Protein AF-A0A2N2LX06-F1 (afdb_monomer)

Solvent-accessible surface area (backbone atoms only — not comparable to full-atom values): 10056 Å² total; per-residue (Å²): 95,81,34,64,90,78,42,100,69,63,41,42,42,59,44,84,45,75,54,65,77,44,65,37,35,40,39,33,44,50,37,84,44,95,49,64,41,70,47,75,51,39,55,66,83,72,69,47,79,91,53,33,26,39,36,24,36,69,85,82,67,47,70,49,81,40,50,64,91,46,63,51,79,44,78,70,37,41,46,68,28,70,51,51,33,41,39,29,75,58,52,90,82,51,65,38,74,57,22,42,76,81,48,98,74,36,54,79,43,50,74,40,50,45,78,56,98,44,37,37,42,35,30,38,43,45,103,48,77,50,73,43,39,41,33,34,38,54,70,77,54,76,71,48,41,27,46,71,90,37,80,54,83,64,49,67,51,97,87,47,39,35,39,38,69,46,65,31,74,41,53,32,42,38,38,39,33,40,110

Structure (mmCIF, N/CA/C/O backbone):
data_AF-A0A2N2LX06-F1
#
_entry.id   AF-A0A2N2LX06-F1
#
loop_
_atom_site.group_PDB
_atom_site.id
_atom_site.type_symbol
_atom_site.label_atom_id
_atom_site.label_alt_id
_atom_site.label_comp_id
_atom_site.label_asym_id
_atom_site.label_entity_id
_atom_site.label_seq_id
_atom_site.pdbx_PDB_ins_code
_atom_site.Cartn_x
_atom_site.Cartn_y
_atom_site.Cartn_z
_atom_site.occupancy
_atom_site.B_iso_or_equiv
_atom_site.auth_seq_id
_atom_site.auth_comp_id
_atom_site.auth_asym_id
_atom_site.auth_atom_id
_atom_site.pdbx_PDB_model_num
ATOM 1 N N . MET A 1 1 ? -1.295 -9.001 -16.818 1.00 56.47 1 MET A N 1
ATOM 2 C CA . MET A 1 1 ? -0.015 -8.589 -17.437 1.00 56.47 1 MET A CA 1
ATOM 3 C C . MET A 1 1 ? -0.330 -7.493 -18.431 1.00 56.47 1 MET A C 1
ATOM 5 O O . MET A 1 1 ? -1.263 -7.676 -19.206 1.00 56.47 1 MET A O 1
ATOM 9 N N . VAL A 1 2 ? 0.342 -6.347 -18.327 1.00 65.81 2 VAL A N 1
ATOM 10 C CA . VAL A 1 2 ? -0.042 -5.122 -19.058 1.00 65.81 2 VAL A CA 1
ATOM 11 C C . VAL A 1 2 ? 0.580 -5.081 -20.458 1.00 65.81 2 VAL A C 1
ATOM 13 O O . VAL A 1 2 ? -0.017 -4.492 -21.352 1.00 65.81 2 VAL A O 1
ATOM 16 N N . ASP A 1 3 ? 1.696 -5.786 -20.655 1.00 66.50 3 ASP A N 1
ATOM 17 C CA . ASP A 1 3 ? 2.562 -5.755 -21.842 1.00 66.50 3 ASP A CA 1
ATOM 18 C C . ASP A 1 3 ? 2.774 -7.142 -22.491 1.00 66.50 3 ASP A C 1
ATOM 20 O O . ASP A 1 3 ? 3.688 -7.320 -23.297 1.00 66.50 3 ASP A O 1
ATOM 24 N N . TRP A 1 4 ? 1.923 -8.134 -22.168 1.00 48.50 4 TRP A N 1
ATOM 25 C CA . TRP A 1 4 ? 2.067 -9.534 -22.625 1.00 48.50 4 TRP A CA 1
ATOM 26 C C . TRP A 1 4 ? 2.213 -9.636 -24.153 1.00 48.50 4 TRP A C 1
ATOM 28 O O . TRP A 1 4 ? 2.940 -10.486 -24.656 1.00 48.50 4 TRP A O 1
ATOM 38 N N . PHE A 1 5 ? 1.505 -8.789 -24.903 1.00 59.47 5 PHE A N 1
ATOM 39 C CA . PHE A 1 5 ? 1.477 -8.842 -26.367 1.00 59.47 5 PHE A CA 1
ATOM 40 C C . PHE A 1 5 ? 2.504 -7.927 -27.045 1.00 59.47 5 PHE A C 1
ATOM 42 O O . PHE A 1 5 ? 2.659 -8.009 -28.262 1.00 59.47 5 PHE A O 1
ATOM 49 N N . ASP A 1 6 ? 3.218 -7.104 -26.274 1.00 59.12 6 ASP A N 1
ATOM 50 C CA . ASP A 1 6 ? 4.094 -6.052 -26.800 1.00 59.12 6 ASP A CA 1
ATOM 51 C C . ASP A 1 6 ? 5.583 -6.430 -26.731 1.00 59.12 6 ASP A C 1
ATOM 53 O O . ASP A 1 6 ? 6.409 -5.833 -27.421 1.00 59.12 6 ASP A O 1
ATOM 57 N N . SER A 1 7 ? 5.949 -7.445 -25.938 1.00 60.31 7 SER A N 1
ATOM 58 C CA . SER A 1 7 ? 7.340 -7.883 -25.783 1.00 60.31 7 SER A CA 1
ATOM 59 C C . SER A 1 7 ? 7.476 -9.394 -25.572 1.00 60.31 7 SER A C 1
ATOM 61 O O . SER A 1 7 ? 6.584 -10.061 -25.056 1.00 60.31 7 SER A O 1
ATOM 63 N N . SER A 1 8 ? 8.627 -9.954 -25.958 1.00 62.16 8 SER A N 1
ATOM 64 C CA . SER A 1 8 ? 8.952 -11.372 -25.734 1.00 62.16 8 SER A CA 1
ATOM 65 C C . SER A 1 8 ? 9.225 -11.712 -24.264 1.00 62.16 8 SER A C 1
ATOM 67 O O . SER A 1 8 ? 9.184 -12.883 -23.892 1.00 62.16 8 SER A O 1
ATOM 69 N N . MET A 1 9 ? 9.531 -10.701 -23.445 1.00 70.25 9 MET A N 1
ATOM 70 C CA . MET A 1 9 ? 9.757 -10.801 -22.005 1.00 70.25 9 MET A CA 1
ATOM 71 C C . MET A 1 9 ? 9.001 -9.664 -21.312 1.00 70.25 9 MET A C 1
ATOM 73 O O . MET A 1 9 ? 9.536 -8.560 -21.205 1.00 70.25 9 MET A O 1
ATOM 77 N N . PRO A 1 10 ? 7.764 -9.916 -20.861 1.00 74.62 10 PRO A N 1
ATOM 78 C CA . PRO A 1 10 ? 6.950 -8.903 -20.212 1.00 74.62 10 PRO A CA 1
ATOM 79 C C . PRO A 1 10 ? 7.681 -8.360 -18.991 1.00 74.62 10 PRO A C 1
ATOM 81 O O . PRO A 1 10 ? 8.117 -9.094 -18.103 1.00 74.62 10 PRO A O 1
ATOM 84 N N . SER A 1 11 ? 7.855 -7.053 -18.990 1.00 85.44 11 SER A N 1
ATOM 85 C CA . SER A 1 11 ? 8.538 -6.289 -17.960 1.00 85.44 11 SER A CA 1
ATOM 86 C C . SER A 1 11 ? 7.566 -5.677 -16.962 1.00 85.44 11 SER A C 1
ATOM 88 O O . SER A 1 11 ? 8.024 -5.217 -15.923 1.00 85.44 11 SER A O 1
ATOM 90 N N . MET A 1 12 ? 6.253 -5.702 -17.229 1.00 94.19 12 MET A N 1
ATOM 91 C CA . MET A 1 12 ? 5.240 -5.057 -16.395 1.00 94.19 12 MET A CA 1
ATOM 92 C C . MET A 1 12 ? 4.086 -5.980 -15.993 1.00 94.19 12 MET A C 1
ATOM 94 O O . MET A 1 12 ? 3.294 -6.483 -16.801 1.00 94.19 12 MET A O 1
ATOM 98 N N . LEU A 1 13 ? 3.894 -6.114 -14.683 1.00 93.00 13 LEU A N 1
ATOM 99 C CA . LEU A 1 13 ? 2.758 -6.822 -14.103 1.00 93.00 13 LEU A CA 1
ATOM 100 C C . LEU A 1 13 ? 1.884 -5.884 -13.283 1.00 93.00 13 LEU A C 1
ATOM 102 O O . LEU A 1 13 ? 2.364 -5.075 -12.499 1.00 93.00 13 LEU A O 1
ATOM 106 N N . ARG A 1 14 ? 0.575 -6.058 -13.453 1.00 95.38 14 ARG A N 1
ATOM 107 C CA . ARG A 1 14 ? -0.470 -5.450 -12.639 1.00 95.38 14 ARG A CA 1
ATOM 108 C C . ARG A 1 14 ? -1.403 -6.547 -12.165 1.00 95.38 14 ARG A C 1
ATOM 110 O O . ARG A 1 14 ? -1.812 -7.391 -12.972 1.00 95.38 14 ARG A O 1
ATOM 117 N N . LEU A 1 15 ? -1.737 -6.500 -10.886 1.00 95.25 15 LEU A N 1
ATOM 118 C CA . LEU A 1 15 ? -2.771 -7.311 -10.268 1.00 95.25 15 LEU A CA 1
ATOM 119 C C . LEU A 1 15 ? -3.692 -6.404 -9.457 1.00 95.25 15 LEU A C 1
ATOM 121 O O . LEU A 1 15 ? -3.249 -5.759 -8.509 1.00 95.25 15 LEU A O 1
ATOM 125 N N . ASP A 1 16 ? -4.962 -6.383 -9.838 1.00 96.69 16 ASP A N 1
ATOM 126 C CA . ASP A 1 16 ? -6.001 -5.634 -9.139 1.00 96.69 16 ASP A CA 1
ATOM 127 C C . ASP A 1 16 ? -6.552 -6.464 -7.983 1.00 96.69 16 ASP A C 1
ATOM 129 O O . ASP A 1 16 ? -6.765 -7.674 -8.111 1.00 96.69 16 ASP A O 1
ATOM 133 N N . GLN A 1 17 ? -6.752 -5.815 -6.845 1.00 96.38 17 GLN A N 1
ATOM 134 C CA . GLN A 1 17 ? -7.219 -6.430 -5.614 1.00 96.38 17 GLN A CA 1
ATOM 135 C C . GLN A 1 17 ? -8.310 -5.572 -4.990 1.00 96.38 17 GLN A C 1
ATOM 137 O O . GLN A 1 17 ? -8.295 -4.349 -5.101 1.00 96.38 17 GLN A O 1
ATOM 142 N N . VAL A 1 18 ? -9.245 -6.218 -4.302 1.00 96.00 18 VAL A N 1
ATOM 143 C CA . VAL A 1 18 ? -10.331 -5.538 -3.601 1.00 96.00 18 VAL A CA 1
ATOM 144 C C . VAL A 1 18 ? -10.717 -6.317 -2.353 1.00 96.00 18 VAL A C 1
ATOM 146 O O . VAL A 1 18 ? -10.802 -7.547 -2.370 1.00 96.00 18 VAL A O 1
ATOM 149 N N . ASN A 1 19 ? -10.944 -5.595 -1.262 1.00 94.62 19 ASN A N 1
ATOM 150 C CA . ASN A 1 19 ? -11.565 -6.098 -0.041 1.00 94.62 19 ASN A CA 1
ATOM 151 C C . ASN A 1 19 ? -12.237 -4.939 0.711 1.00 94.62 19 ASN A C 1
ATOM 1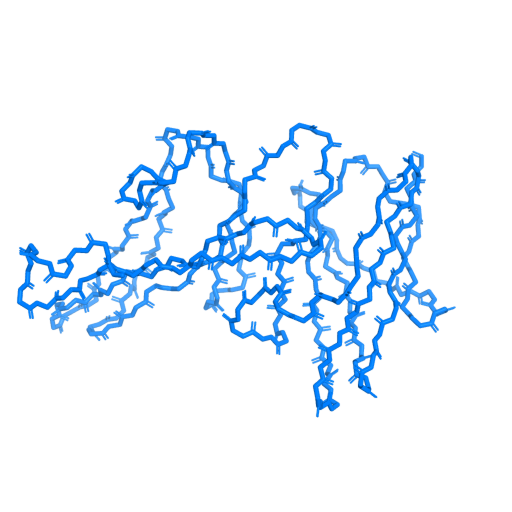53 O O . ASN A 1 19 ? -12.417 -3.853 0.161 1.00 94.62 19 ASN A O 1
ATOM 157 N N . ASP A 1 20 ? -12.573 -5.154 1.980 1.00 92.31 20 ASP A N 1
ATOM 158 C CA . ASP A 1 20 ? -13.255 -4.161 2.815 1.00 92.31 20 ASP A CA 1
ATOM 159 C C . ASP A 1 20 ? -12.449 -2.867 3.033 1.00 92.31 20 ASP A C 1
ATOM 161 O O . ASP A 1 20 ? -13.031 -1.828 3.333 1.00 92.31 20 ASP A O 1
ATOM 165 N N . SER A 1 21 ? -11.120 -2.896 2.858 1.00 94.31 21 SER A N 1
ATOM 166 C CA . SER A 1 21 ? -10.263 -1.698 2.917 1.00 94.31 21 SER A CA 1
ATOM 167 C C . SER A 1 21 ? -10.188 -0.914 1.602 1.00 94.31 21 SER A C 1
ATOM 169 O O . SER A 1 21 ? -9.470 0.082 1.529 1.00 94.31 21 SER A O 1
ATOM 171 N N . GLY A 1 22 ? -10.920 -1.352 0.574 1.00 94.62 22 GLY A N 1
ATOM 172 C CA . GLY A 1 22 ? -10.967 -0.730 -0.744 1.00 94.62 22 GLY A CA 1
ATOM 173 C C . GLY A 1 22 ? -10.194 -1.496 -1.818 1.00 94.62 22 GLY A C 1
ATOM 174 O O . GLY A 1 22 ? -9.755 -2.633 -1.630 1.00 94.62 22 GLY A O 1
ATOM 175 N N . GLU A 1 23 ? -10.063 -0.857 -2.979 1.00 96.00 23 GLU A N 1
ATOM 176 C CA . GLU A 1 23 ? -9.297 -1.358 -4.121 1.00 96.00 23 GLU A CA 1
ATOM 177 C C . GLU A 1 23 ? -7.815 -0.974 -3.995 1.00 96.00 23 GLU A C 1
ATOM 179 O O . GLU A 1 23 ? -7.471 0.120 -3.539 1.00 96.00 23 GLU A O 1
ATOM 184 N N . TRP A 1 24 ? -6.920 -1.866 -4.417 1.00 97.25 24 TRP A N 1
ATOM 185 C CA . TRP A 1 24 ? -5.506 -1.547 -4.591 1.00 97.25 24 TRP A CA 1
ATOM 186 C C . TRP A 1 24 ? -4.893 -2.332 -5.743 1.00 97.25 24 TRP A C 1
ATOM 188 O O . TRP A 1 24 ? -5.396 -3.376 -6.160 1.00 97.25 24 TRP A O 1
ATOM 198 N N . HIS A 1 25 ? -3.763 -1.838 -6.235 1.00 97.50 25 HIS A N 1
ATOM 199 C CA . HIS A 1 25 ? -3.059 -2.425 -7.366 1.00 97.50 25 HIS A CA 1
ATOM 200 C C . HIS A 1 25 ? -1.672 -2.874 -6.929 1.00 97.50 25 HIS A C 1
ATOM 202 O O . HIS A 1 25 ? -0.895 -2.085 -6.394 1.00 97.50 25 HIS A O 1
ATOM 208 N N . ILE A 1 26 ? -1.339 -4.138 -7.164 1.00 97.00 26 ILE A N 1
ATOM 209 C CA . ILE A 1 26 ? 0.032 -4.625 -7.024 1.00 97.00 26 ILE A CA 1
ATOM 210 C C . ILE A 1 26 ? 0.700 -4.461 -8.382 1.00 97.00 26 ILE A C 1
ATOM 212 O O . ILE A 1 26 ? 0.279 -5.083 -9.361 1.00 97.00 26 ILE A O 1
ATOM 216 N N . LEU A 1 27 ? 1.718 -3.608 -8.434 1.00 96.44 27 LEU A N 1
ATOM 217 C CA . LEU A 1 27 ? 2.477 -3.302 -9.639 1.00 96.44 27 LEU A CA 1
ATOM 218 C C . LEU A 1 27 ? 3.887 -3.869 -9.521 1.00 96.44 27 LEU A C 1
ATOM 220 O O . LEU A 1 27 ? 4.513 -3.805 -8.457 1.00 96.44 27 LEU A O 1
ATOM 224 N N . SER A 1 28 ? 4.399 -4.429 -10.610 1.00 95.44 28 SER A N 1
ATOM 225 C CA . SER A 1 28 ? 5.771 -4.922 -10.670 1.00 95.44 28 SER A CA 1
ATOM 226 C C . SER A 1 28 ? 6.432 -4.575 -11.988 1.00 95.44 28 SER A C 1
ATOM 228 O O . SER A 1 28 ? 5.811 -4.725 -13.040 1.00 95.44 28 SER A O 1
ATOM 230 N N . LYS A 1 29 ? 7.705 -4.178 -11.905 1.00 96.06 29 LYS A N 1
ATOM 231 C CA . LYS A 1 29 ? 8.563 -3.891 -13.056 1.00 96.06 29 LYS A CA 1
ATOM 232 C C . LYS A 1 29 ? 9.848 -4.707 -12.972 1.00 96.06 29 LYS A C 1
ATOM 234 O O . LYS A 1 29 ? 10.462 -4.746 -11.907 1.00 96.06 29 LYS A O 1
ATOM 239 N N . PHE A 1 30 ? 10.244 -5.362 -14.057 1.00 95.00 30 PHE A N 1
ATOM 240 C CA . PHE A 1 30 ? 11.435 -6.217 -14.106 1.00 95.00 30 PHE A CA 1
ATOM 241 C C . PHE A 1 30 ? 12.596 -5.501 -14.793 1.00 95.00 30 PHE A C 1
ATOM 243 O O . PHE A 1 30 ? 12.421 -4.902 -15.854 1.00 95.00 30 PHE A O 1
ATOM 250 N N . ASN A 1 31 ? 13.786 -5.598 -14.204 1.00 95.38 31 ASN A N 1
ATOM 251 C CA . ASN A 1 31 ? 15.033 -5.240 -14.862 1.00 95.38 31 ASN A CA 1
ATOM 252 C C . ASN A 1 31 ? 15.558 -6.472 -15.609 1.00 95.38 31 ASN A C 1
ATOM 254 O O . ASN A 1 31 ? 16.146 -7.347 -14.989 1.00 95.38 31 ASN A O 1
ATOM 258 N N . TRP A 1 32 ? 15.361 -6.546 -16.926 1.00 94.06 32 TRP A N 1
ATOM 259 C CA . TRP A 1 32 ? 15.867 -7.656 -17.750 1.00 94.06 32 TRP A CA 1
ATOM 260 C C . TRP A 1 32 ? 17.320 -7.481 -18.219 1.00 94.06 32 TRP A C 1
ATOM 262 O O . TRP A 1 32 ? 17.819 -8.306 -18.983 1.00 94.06 32 TRP A O 1
ATOM 272 N N . LEU A 1 33 ? 17.997 -6.405 -17.807 1.00 93.50 33 LEU A N 1
ATOM 273 C CA . LEU A 1 33 ? 19.400 -6.181 -18.140 1.00 93.50 33 LEU A CA 1
ATOM 274 C C . LEU A 1 33 ? 20.306 -7.105 -17.317 1.00 93.50 33 LEU A C 1
ATOM 276 O O . LEU A 1 33 ? 19.986 -7.489 -16.191 1.00 93.50 33 LEU A O 1
ATOM 280 N N . ASP A 1 34 ? 21.488 -7.392 -17.863 1.00 96.12 34 ASP A N 1
ATOM 281 C CA . ASP A 1 34 ? 22.559 -8.123 -17.172 1.00 96.12 34 ASP A CA 1
ATOM 282 C C . ASP A 1 34 ? 23.314 -7.260 -16.138 1.00 96.12 34 ASP A C 1
ATOM 284 O O . ASP A 1 34 ? 24.256 -7.726 -15.495 1.00 96.12 34 ASP A O 1
ATOM 288 N N . GLU A 1 35 ? 22.896 -6.008 -15.944 1.00 96.50 35 GLU A N 1
ATOM 289 C CA . GLU A 1 35 ? 23.458 -5.063 -14.980 1.00 96.50 35 GLU A CA 1
ATOM 290 C C . GLU A 1 35 ? 22.374 -4.409 -14.115 1.00 96.50 35 GLU A C 1
ATOM 292 O O . GLU A 1 35 ? 21.181 -4.472 -14.415 1.00 96.50 35 GLU A O 1
ATOM 297 N N . SER A 1 36 ? 22.791 -3.793 -13.006 1.00 96.88 36 SER A N 1
ATOM 298 C CA . SER A 1 36 ? 21.885 -3.024 -12.150 1.00 96.88 36 SER A CA 1
ATOM 299 C C . SER A 1 36 ? 21.355 -1.800 -12.894 1.00 96.88 36 SER A C 1
ATOM 301 O O . SER A 1 36 ? 22.119 -1.110 -13.563 1.00 96.88 36 SER A O 1
ATOM 303 N N . SER A 1 37 ? 20.073 -1.494 -12.721 1.00 96.75 37 SER A N 1
ATOM 304 C CA . SER A 1 37 ? 19.421 -0.352 -13.360 1.00 96.75 37 SER A CA 1
ATOM 305 C C . SER A 1 37 ? 18.391 0.289 -12.436 1.00 96.75 37 SER A C 1
ATOM 307 O O . SER A 1 37 ? 17.834 -0.372 -11.558 1.00 96.75 37 SER A O 1
ATOM 309 N N . ASP A 1 38 ? 18.129 1.573 -12.643 1.00 97.00 38 ASP A N 1
ATOM 310 C CA . ASP A 1 38 ? 17.056 2.279 -11.953 1.00 97.00 38 ASP A CA 1
ATOM 311 C C . ASP A 1 38 ? 15.743 2.050 -12.705 1.00 97.00 38 ASP A C 1
ATOM 313 O O . ASP A 1 38 ? 15.695 2.092 -13.937 1.00 97.00 38 ASP A O 1
ATOM 317 N N . LEU A 1 39 ? 14.661 1.808 -11.968 1.00 96.31 39 LEU A N 1
ATOM 318 C CA . LEU A 1 39 ? 13.329 1.621 -12.537 1.00 96.31 39 LEU A CA 1
ATOM 319 C C . LEU A 1 39 ? 12.405 2.749 -12.096 1.00 96.31 39 LEU A C 1
ATOM 321 O O . LEU A 1 39 ? 12.411 3.158 -10.935 1.00 96.31 39 LEU A O 1
ATOM 325 N N . THR A 1 40 ? 11.544 3.191 -13.011 1.00 96.62 40 THR A N 1
ATOM 326 C CA . THR A 1 40 ? 10.430 4.079 -12.682 1.00 96.62 40 THR A CA 1
ATOM 327 C C . THR A 1 40 ? 9.090 3.400 -12.916 1.00 96.62 40 THR A C 1
ATOM 329 O O . THR A 1 40 ? 8.943 2.587 -13.834 1.00 96.62 40 THR A O 1
ATOM 332 N N . LEU A 1 41 ? 8.120 3.700 -12.054 1.00 96.94 41 LEU A N 1
ATOM 333 C CA . LEU A 1 41 ? 6.733 3.256 -12.179 1.00 96.94 41 LEU A CA 1
ATOM 334 C C . LEU A 1 41 ? 5.812 4.476 -12.070 1.00 96.94 41 LEU A C 1
ATOM 336 O O . LEU A 1 41 ? 5.996 5.303 -11.179 1.00 96.94 41 LEU A O 1
ATOM 340 N N . SER A 1 42 ? 4.790 4.568 -12.920 1.00 96.31 42 SER A N 1
ATOM 341 C CA . SER A 1 42 ? 3.743 5.594 -12.812 1.00 96.31 42 SER A CA 1
ATOM 342 C C . SER A 1 42 ? 2.347 4.981 -12.886 1.00 96.31 42 SER A C 1
ATOM 344 O O . SER A 1 42 ? 2.147 3.931 -13.494 1.00 96.31 42 SER A O 1
ATOM 346 N N . ALA A 1 43 ? 1.357 5.647 -12.290 1.00 96.25 43 ALA A N 1
ATOM 347 C CA . ALA A 1 43 ? -0.038 5.213 -12.369 1.00 96.25 43 ALA A CA 1
ATOM 348 C C . ALA A 1 43 ? -0.522 5.109 -13.832 1.00 96.25 43 ALA A C 1
ATOM 350 O O . ALA A 1 43 ? -1.224 4.163 -14.195 1.00 96.25 43 ALA A O 1
ATOM 351 N N . GLU A 1 44 ? -0.093 6.048 -14.679 1.00 95.12 44 GLU A N 1
ATOM 352 C CA . GLU A 1 44 ? -0.418 6.091 -16.106 1.00 95.12 44 GLU A CA 1
ATOM 353 C C . GLU A 1 44 ? 0.136 4.882 -16.874 1.00 95.12 44 GLU A C 1
ATOM 355 O O . GLU A 1 44 ? -0.612 4.244 -17.618 1.00 95.12 44 GLU A O 1
ATOM 360 N N . GLU A 1 45 ? 1.405 4.509 -16.649 1.00 94.00 45 GLU A N 1
ATOM 361 C CA . GLU A 1 45 ? 2.066 3.383 -17.334 1.00 94.00 45 GLU A CA 1
ATOM 362 C C . GLU A 1 45 ? 1.274 2.076 -17.145 1.00 94.00 45 GLU A C 1
ATOM 364 O O . GLU A 1 45 ? 1.133 1.261 -18.058 1.00 94.00 45 GLU A O 1
ATOM 369 N N . TYR A 1 46 ? 0.676 1.909 -15.962 1.00 95.44 46 TYR A N 1
ATOM 370 C CA . TYR A 1 46 ? -0.129 0.745 -15.592 1.00 95.44 46 TYR A CA 1
ATOM 371 C C . TYR A 1 46 ? -1.634 0.927 -15.822 1.00 95.44 46 TYR A C 1
ATOM 373 O O . TYR A 1 46 ? -2.421 0.055 -15.433 1.00 95.44 46 TYR A O 1
ATOM 381 N N . LYS A 1 47 ? -2.052 2.015 -16.483 1.00 95.38 47 LYS A N 1
ATOM 382 C CA . LYS A 1 47 ? -3.455 2.328 -16.807 1.00 95.38 47 LYS A CA 1
ATOM 383 C C . LYS A 1 47 ? -4.342 2.399 -15.558 1.00 95.38 47 LYS A C 1
ATOM 385 O O . LYS A 1 47 ? -5.480 1.916 -15.567 1.00 95.38 47 LYS A O 1
ATOM 390 N N . LEU A 1 48 ? -3.807 2.911 -14.450 1.00 96.31 48 LEU A N 1
ATOM 391 C CA . LEU A 1 48 ? -4.593 3.187 -13.249 1.00 96.31 48 LEU A CA 1
ATOM 392 C C . LEU A 1 48 ? -5.441 4.457 -13.458 1.00 96.31 48 LEU A C 1
ATOM 394 O O . LEU A 1 48 ? -5.076 5.311 -14.268 1.00 96.31 48 LEU A O 1
ATOM 398 N N . PRO A 1 49 ? -6.564 4.624 -12.737 1.00 95.25 49 PRO A N 1
ATOM 399 C CA . PRO A 1 49 ? -7.315 5.876 -12.754 1.00 95.25 49 PRO A CA 1
ATOM 400 C C . PRO A 1 49 ? -6.446 7.081 -12.366 1.00 95.25 49 PRO A C 1
ATOM 402 O O . PRO A 1 49 ? -5.618 6.983 -11.465 1.00 95.25 49 PRO A O 1
ATOM 405 N N . THR A 1 50 ? -6.686 8.248 -12.961 1.00 94.75 50 THR A N 1
ATOM 406 C CA . THR A 1 50 ? -5.981 9.479 -12.571 1.00 94.75 50 THR A CA 1
ATOM 407 C C . THR A 1 50 ? -6.216 9.814 -11.094 1.00 94.75 50 THR A C 1
ATOM 409 O O . THR A 1 50 ? -7.343 9.706 -10.585 1.00 94.75 50 THR A O 1
ATOM 412 N N . GLY A 1 51 ? -5.150 10.221 -10.411 1.00 95.62 51 GLY A N 1
ATOM 413 C CA . GLY A 1 51 ? -5.155 10.664 -9.021 1.00 95.62 51 GLY A CA 1
ATOM 414 C C . GLY A 1 51 ? -3.812 10.416 -8.347 1.00 95.62 51 GLY A C 1
ATOM 415 O O . GLY A 1 51 ? -2.909 9.839 -8.950 1.00 95.62 51 GLY A O 1
ATOM 416 N N . ASP A 1 52 ? -3.714 10.843 -7.096 1.00 97.00 52 ASP A N 1
ATOM 417 C CA . ASP A 1 52 ? -2.542 10.594 -6.266 1.00 97.00 52 ASP A CA 1
ATOM 418 C C . ASP A 1 52 ? -2.651 9.204 -5.632 1.00 97.00 52 ASP A C 1
ATOM 420 O O . ASP A 1 52 ? -3.752 8.689 -5.398 1.00 97.00 52 ASP A O 1
ATOM 424 N N . TYR A 1 53 ? -1.511 8.582 -5.356 1.00 97.88 53 TYR A N 1
ATOM 425 C CA . TYR A 1 53 ? -1.439 7.225 -4.834 1.00 97.88 53 TYR A CA 1
ATOM 426 C C . TYR A 1 53 ? -0.498 7.140 -3.646 1.00 97.88 53 TYR A C 1
ATOM 428 O O . TYR A 1 53 ? 0.657 7.554 -3.709 1.00 97.88 53 TYR A O 1
ATOM 436 N N . TRP A 1 54 ? -0.962 6.507 -2.575 1.00 97.44 54 TRP A N 1
ATOM 437 C CA . TRP A 1 54 ? -0.059 5.934 -1.596 1.00 97.44 54 TRP A CA 1
ATOM 438 C C . TRP A 1 54 ? 0.584 4.683 -2.178 1.00 97.44 54 TRP A C 1
ATOM 440 O O . TRP A 1 54 ? -0.110 3.7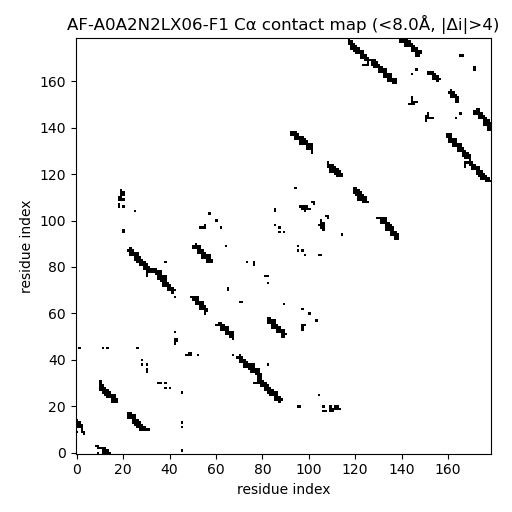50 -2.592 1.00 97.44 54 TRP A O 1
ATOM 450 N N . VAL A 1 55 ? 1.912 4.654 -2.176 1.00 97.38 55 VAL A N 1
ATOM 451 C CA . VAL A 1 55 ? 2.703 3.571 -2.747 1.00 97.38 55 VAL A CA 1
ATOM 452 C C . VAL A 1 55 ? 3.593 2.964 -1.681 1.00 97.38 55 VAL A C 1
ATOM 454 O O . VAL A 1 55 ? 4.445 3.642 -1.109 1.00 97.38 55 VAL A O 1
ATOM 457 N N . SER A 1 56 ? 3.398 1.675 -1.420 1.00 96.19 56 SER A N 1
ATOM 458 C CA . SER A 1 56 ? 4.251 0.880 -0.538 1.00 96.19 56 SER A CA 1
ATOM 459 C C . SER A 1 56 ? 5.218 0.041 -1.363 1.00 96.19 56 SER A C 1
ATOM 461 O O . SER A 1 56 ? 4.790 -0.779 -2.174 1.00 96.19 56 SER A O 1
ATOM 463 N N . ASP A 1 57 ? 6.517 0.227 -1.134 1.00 94.44 57 ASP A N 1
ATOM 464 C CA . ASP A 1 57 ? 7.572 -0.623 -1.684 1.00 94.44 57 ASP A CA 1
ATOM 465 C C . ASP A 1 57 ? 7.797 -1.833 -0.773 1.00 94.44 57 ASP A C 1
ATOM 467 O O . ASP A 1 57 ? 7.994 -1.709 0.441 1.00 94.44 57 ASP A O 1
ATOM 471 N N . PHE A 1 58 ? 7.761 -3.015 -1.378 1.00 92.06 58 PHE A N 1
ATOM 472 C CA . PHE A 1 58 ? 7.918 -4.289 -0.695 1.00 92.06 58 PHE A CA 1
ATOM 473 C C . PHE A 1 58 ? 9.319 -4.507 -0.152 1.00 92.06 58 PHE A C 1
ATOM 475 O O . PHE A 1 58 ? 9.464 -5.093 0.921 1.00 92.06 58 PHE A O 1
ATOM 482 N N . TRP A 1 59 ? 10.340 -4.054 -0.875 1.00 90.94 59 TRP A N 1
ATOM 483 C CA . TRP A 1 59 ? 11.719 -4.392 -0.548 1.00 90.94 59 TRP A CA 1
ATOM 484 C C . TRP A 1 59 ? 12.310 -3.429 0.470 1.00 90.94 59 TRP A C 1
ATOM 486 O O . TRP A 1 59 ? 12.863 -3.870 1.476 1.00 90.94 59 TRP A O 1
ATOM 496 N N . SER A 1 60 ? 12.154 -2.118 0.265 1.00 90.75 60 SER A N 1
ATOM 497 C CA . SER A 1 60 ? 12.626 -1.135 1.248 1.00 90.75 60 SER A CA 1
ATOM 498 C C . SER A 1 60 ? 11.694 -0.989 2.449 1.00 90.75 60 SER A C 1
ATOM 500 O O . SER A 1 60 ? 12.081 -0.405 3.463 1.00 90.75 60 SER A O 1
ATOM 502 N N . GLY A 1 61 ? 10.448 -1.458 2.335 1.00 90.19 61 GLY A N 1
ATOM 503 C CA . GLY A 1 61 ? 9.420 -1.211 3.334 1.00 90.19 61 GLY A CA 1
ATOM 504 C C . GLY A 1 61 ? 9.086 0.275 3.477 1.00 90.19 61 GLY A C 1
ATOM 505 O O . GLY A 1 61 ? 8.529 0.664 4.503 1.00 90.19 61 GLY A O 1
ATOM 506 N N . LYS A 1 62 ? 9.411 1.130 2.501 1.00 91.69 62 LYS A N 1
ATOM 507 C CA . LYS A 1 62 ? 8.989 2.536 2.492 1.00 91.69 62 LYS A CA 1
ATOM 508 C C . LYS A 1 62 ? 7.562 2.659 1.973 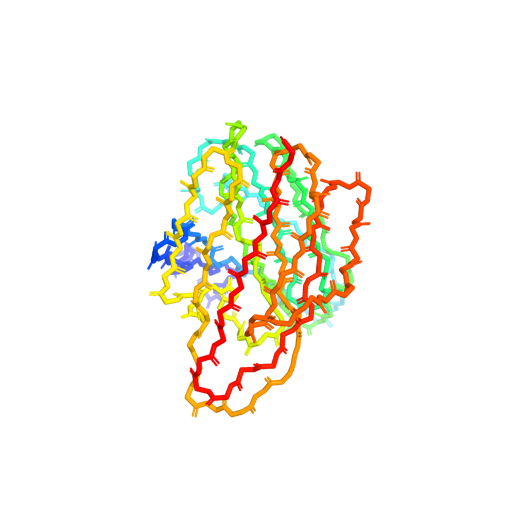1.00 91.69 62 LYS A C 1
ATOM 510 O O . LYS A 1 62 ? 7.101 1.843 1.181 1.00 91.69 62 LYS A O 1
ATOM 515 N N . THR A 1 63 ? 6.863 3.681 2.445 1.00 95.25 63 THR A N 1
ATOM 516 C CA . THR A 1 63 ? 5.564 4.077 1.904 1.00 95.25 63 THR A CA 1
ATOM 517 C C . THR A 1 63 ? 5.604 5.571 1.658 1.00 95.25 63 THR A C 1
ATOM 519 O O . THR A 1 63 ? 6.008 6.309 2.555 1.00 95.25 63 THR A O 1
ATOM 522 N N . ILE A 1 64 ? 5.227 5.995 0.458 1.00 95.19 64 ILE A N 1
ATOM 523 C CA . ILE A 1 64 ? 5.266 7.395 0.031 1.00 95.19 64 ILE A CA 1
ATOM 524 C C . ILE A 1 64 ? 3.968 7.772 -0.682 1.00 95.19 64 ILE A C 1
ATOM 526 O O . ILE A 1 64 ? 3.252 6.893 -1.161 1.00 95.19 64 ILE A O 1
ATOM 530 N N . LEU A 1 65 ? 3.680 9.067 -0.764 1.00 95.62 65 LEU A N 1
ATOM 531 C CA . LEU A 1 65 ? 2.643 9.597 -1.644 1.00 95.62 65 LEU A CA 1
ATOM 532 C C . LEU A 1 65 ? 3.280 9.945 -2.996 1.00 95.62 65 LEU A C 1
ATOM 534 O O . LEU A 1 65 ? 4.272 10.670 -3.036 1.00 95.62 65 LEU A O 1
ATOM 538 N N . VAL A 1 66 ? 2.726 9.416 -4.082 1.00 96.75 66 VAL A N 1
ATOM 539 C CA . VAL A 1 66 ? 3.106 9.728 -5.466 1.00 96.75 66 VAL A CA 1
ATOM 540 C C . VAL A 1 66 ? 1.947 10.486 -6.095 1.00 96.75 66 VAL A C 1
ATOM 542 O O . VAL A 1 66 ? 0.830 9.967 -6.144 1.00 96.75 66 VAL A O 1
ATOM 545 N N . ASN A 1 67 ? 2.196 11.711 -6.551 1.00 95.56 67 ASN A N 1
ATOM 546 C CA . ASN A 1 67 ? 1.151 12.515 -7.174 1.00 95.56 67 ASN A CA 1
ATOM 547 C C . ASN A 1 67 ? 0.862 12.026 -8.598 1.00 95.56 67 ASN A C 1
ATOM 549 O O . ASN A 1 67 ? 1.685 11.355 -9.218 1.00 95.56 67 ASN A O 1
ATOM 553 N N . SER A 1 68 ? -0.301 12.392 -9.127 1.00 90.38 68 SER A N 1
ATOM 554 C CA . SER A 1 68 ? -0.767 11.999 -10.469 1.00 90.38 68 SER A CA 1
ATOM 555 C C . SER A 1 68 ? 0.217 12.260 -11.621 1.00 90.38 68 SER A C 1
ATOM 557 O O . SER A 1 68 ? 0.236 11.479 -12.569 1.00 90.38 68 SER A O 1
ATOM 559 N N . GLU A 1 69 ? 1.035 13.310 -11.530 1.00 89.06 69 GLU A N 1
ATOM 560 C CA . GLU A 1 69 ? 2.030 13.690 -12.548 1.00 89.06 69 GLU A CA 1
ATOM 561 C C . GLU A 1 69 ? 3.439 13.130 -12.261 1.00 89.06 69 GLU A C 1
ATOM 563 O O . GLU A 1 69 ? 4.356 13.290 -13.069 1.00 89.06 69 GLU A O 1
ATOM 568 N N . ASP A 1 70 ? 3.631 12.482 -11.108 1.00 93.81 70 ASP A N 1
ATOM 569 C CA . ASP A 1 70 ? 4.926 11.988 -10.649 1.00 93.81 70 ASP A CA 1
ATOM 570 C C . ASP A 1 70 ? 5.132 10.501 -10.981 1.00 93.81 70 ASP A C 1
ATOM 572 O O . ASP A 1 70 ? 4.207 9.727 -11.245 1.00 93.81 70 ASP A O 1
ATOM 576 N N . GLN A 1 71 ? 6.395 10.077 -10.926 1.00 94.88 71 GLN A N 1
ATOM 577 C CA . GLN A 1 71 ? 6.785 8.672 -11.011 1.00 94.88 71 GLN A CA 1
ATOM 578 C C . GLN A 1 71 ? 7.430 8.242 -9.698 1.00 94.88 71 GLN A C 1
ATOM 580 O O . GLN A 1 71 ? 8.187 8.995 -9.084 1.00 94.88 71 GLN A O 1
ATOM 585 N N . LEU A 1 72 ? 7.187 7.000 -9.292 1.00 96.62 72 LEU A N 1
ATOM 586 C CA . LEU A 1 72 ? 8.001 6.350 -8.279 1.00 96.62 72 LEU A CA 1
ATOM 587 C C . LEU A 1 72 ? 9.361 6.011 -8.890 1.00 96.62 72 LEU A C 1
ATOM 589 O O . LEU A 1 72 ? 9.417 5.269 -9.867 1.00 96.62 72 LEU A O 1
ATOM 593 N N . TRP A 1 73 ? 10.435 6.490 -8.268 1.00 96.06 73 TRP A N 1
ATOM 594 C CA . TRP A 1 73 ? 11.809 6.124 -8.604 1.00 96.06 73 TRP A CA 1
ATOM 595 C C . TRP A 1 73 ? 12.326 5.040 -7.659 1.00 96.06 73 TRP A C 1
ATOM 597 O O . TRP A 1 73 ? 12.248 5.181 -6.437 1.00 96.06 73 TRP A O 1
ATOM 607 N N . LEU A 1 74 ? 12.853 3.958 -8.230 1.00 96.00 74 LEU A N 1
ATOM 608 C CA . LEU A 1 74 ? 13.450 2.838 -7.511 1.00 96.00 74 LEU A CA 1
ATOM 609 C C . LEU A 1 74 ? 14.878 2.633 -8.006 1.00 96.00 74 LEU A C 1
ATOM 611 O O . LEU A 1 74 ? 15.104 2.228 -9.145 1.00 96.00 74 LEU A O 1
ATOM 615 N N . GLU A 1 75 ? 15.831 2.926 -7.132 1.00 95.00 75 GLU A N 1
ATOM 616 C CA . GLU A 1 75 ? 17.253 2.929 -7.462 1.00 95.00 75 GLU A CA 1
ATOM 617 C C . GLU A 1 75 ? 17.876 1.539 -7.308 1.00 95.00 75 GLU A C 1
ATOM 619 O O . GLU A 1 75 ? 17.561 0.796 -6.372 1.00 95.00 75 GLU A O 1
ATOM 624 N N . GLY A 1 76 ? 18.817 1.213 -8.193 1.00 95.12 76 GLY A N 1
ATOM 625 C CA . GLY A 1 76 ? 19.717 0.076 -8.018 1.00 95.12 76 GLY A CA 1
ATOM 626 C C . GLY A 1 76 ? 19.034 -1.292 -8.056 1.00 95.12 76 GLY A C 1
ATOM 627 O O . GLY A 1 76 ? 19.411 -2.193 -7.302 1.00 95.12 76 GLY A O 1
ATOM 628 N N . ILE A 1 77 ? 18.034 -1.478 -8.921 1.00 96.44 77 ILE A N 1
ATOM 629 C CA . ILE A 1 77 ? 17.432 -2.795 -9.138 1.00 96.44 77 ILE A CA 1
ATOM 630 C C . ILE A 1 77 ? 18.462 -3.676 -9.841 1.00 96.44 77 ILE A C 1
ATOM 632 O O . ILE A 1 77 ? 18.816 -3.437 -10.994 1.00 96.44 77 ILE A O 1
ATOM 636 N N . GLY A 1 78 ? 18.950 -4.702 -9.141 1.00 96.31 78 GLY A N 1
ATOM 637 C CA . GLY A 1 78 ? 19.971 -5.610 -9.662 1.00 96.31 78 GLY A CA 1
ATOM 638 C C . GLY A 1 78 ? 19.582 -6.277 -10.987 1.00 96.31 78 GLY A C 1
ATOM 639 O O . GLY A 1 78 ? 18.405 -6.318 -11.353 1.00 96.31 78 GLY A O 1
ATOM 640 N N . ALA A 1 79 ? 20.582 -6.811 -11.691 1.00 95.94 79 ALA A N 1
ATOM 641 C CA . ALA A 1 79 ? 20.392 -7.569 -12.926 1.00 95.94 79 ALA A CA 1
ATOM 642 C C . ALA A 1 79 ? 19.341 -8.675 -12.744 1.00 95.94 79 ALA A C 1
ATOM 644 O O . ALA A 1 79 ? 19.387 -9.406 -11.748 1.00 95.94 79 ALA A O 1
ATOM 645 N N . HIS A 1 80 ? 18.402 -8.795 -13.685 1.00 94.31 80 HIS A N 1
ATOM 646 C CA . HIS A 1 80 ? 17.272 -9.745 -13.621 1.00 94.31 80 HIS A CA 1
ATOM 647 C C . HIS A 1 80 ? 16.371 -9.578 -12.381 1.00 94.31 80 HIS A C 1
ATOM 649 O O . HIS A 1 80 ? 15.612 -10.480 -12.018 1.00 94.31 80 HIS A O 1
ATOM 655 N N . GLY A 1 81 ? 16.468 -8.432 -11.701 1.00 94.56 81 GLY A N 1
ATOM 656 C CA . GLY A 1 81 ? 15.711 -8.093 -10.502 1.00 94.56 81 GLY A CA 1
ATOM 657 C C . GLY A 1 81 ? 14.315 -7.549 -10.803 1.00 94.56 81 GLY A C 1
ATOM 658 O O . GLY A 1 81 ? 13.934 -7.327 -11.952 1.00 94.56 81 GLY A O 1
ATOM 659 N N . CYS A 1 82 ? 13.534 -7.301 -9.749 1.00 94.94 82 CYS A N 1
ATOM 660 C CA . CYS A 1 82 ? 12.208 -6.709 -9.892 1.00 94.94 82 CYS A CA 1
ATOM 661 C C . CYS A 1 82 ? 11.869 -5.717 -8.780 1.00 94.94 82 CYS A C 1
ATOM 663 O O . CYS A 1 82 ? 12.225 -5.895 -7.615 1.00 94.94 82 CYS A O 1
ATOM 665 N N . ALA A 1 83 ? 11.109 -4.699 -9.159 1.00 95.38 83 ALA A N 1
ATOM 666 C CA . ALA A 1 83 ? 10.332 -3.869 -8.262 1.00 95.38 83 ALA A CA 1
ATOM 667 C C . ALA A 1 83 ? 8.972 -4.524 -8.007 1.00 95.38 83 ALA A C 1
ATOM 669 O O . ALA A 1 83 ? 8.334 -4.988 -8.952 1.00 95.38 83 ALA A O 1
ATOM 670 N N . VAL A 1 84 ? 8.501 -4.509 -6.759 1.00 95.50 84 VAL A N 1
ATOM 671 C CA . VAL A 1 84 ? 7.131 -4.899 -6.393 1.00 95.50 84 VAL A CA 1
ATOM 672 C C . VAL A 1 84 ? 6.579 -3.830 -5.464 1.00 95.50 84 VAL A C 1
ATOM 674 O O . VAL A 1 84 ? 7.230 -3.463 -4.488 1.00 95.50 84 VAL A O 1
ATOM 677 N N . THR A 1 85 ? 5.399 -3.299 -5.781 1.00 96.94 85 THR A N 1
ATOM 678 C CA . THR A 1 85 ? 4.796 -2.163 -5.070 1.00 96.94 85 THR A CA 1
ATOM 679 C C . THR A 1 85 ? 3.282 -2.316 -4.959 1.00 96.94 85 THR A C 1
ATOM 681 O O . THR A 1 85 ? 2.652 -2.892 -5.844 1.00 96.94 85 THR A O 1
ATOM 684 N N . ALA A 1 86 ? 2.683 -1.807 -3.881 1.00 97.50 86 ALA A N 1
ATOM 685 C CA . ALA A 1 86 ? 1.231 -1.738 -3.709 1.00 97.50 86 ALA A CA 1
ATOM 686 C C . ALA A 1 86 ? 0.767 -0.281 -3.786 1.00 97.50 86 ALA A C 1
ATOM 688 O O . ALA A 1 86 ? 1.231 0.553 -3.011 1.00 97.50 86 ALA A O 1
ATOM 689 N N . TRP A 1 87 ? -0.153 0.002 -4.705 1.00 97.94 87 TRP A N 1
ATOM 690 C CA . TRP A 1 87 ? -0.662 1.332 -5.027 1.00 97.94 87 TRP A CA 1
ATOM 691 C C . TRP A 1 87 ? -2.109 1.453 -4.580 1.00 97.94 87 TRP A C 1
ATOM 693 O O . TRP A 1 87 ? -2.964 0.661 -4.983 1.00 97.94 87 TRP A O 1
ATOM 703 N N . ARG A 1 88 ? -2.385 2.461 -3.758 1.00 97.69 88 ARG A N 1
ATOM 704 C CA . ARG A 1 88 ? -3.716 2.774 -3.241 1.00 97.69 88 ARG A CA 1
ATOM 705 C C . ARG A 1 88 ? -4.055 4.203 -3.538 1.00 97.69 88 ARG A C 1
ATOM 707 O O . ARG A 1 88 ? -3.284 5.089 -3.183 1.00 97.69 88 ARG A O 1
ATOM 714 N N . LYS A 1 89 ? -5.201 4.419 -4.169 1.00 96.94 89 LYS A N 1
ATOM 715 C CA . LYS A 1 89 ? -5.632 5.769 -4.493 1.00 96.94 89 LYS A CA 1
ATOM 716 C C . LYS A 1 89 ? -5.777 6.576 -3.204 1.00 96.94 89 LYS A C 1
ATOM 718 O O . LYS A 1 89 ? -6.437 6.138 -2.264 1.00 96.94 89 LYS A O 1
ATOM 723 N N . ALA A 1 90 ? -5.127 7.729 -3.152 1.00 95.50 90 ALA A N 1
ATOM 724 C CA . ALA A 1 90 ? -5.286 8.670 -2.063 1.00 95.50 90 ALA A CA 1
ATOM 725 C C . ALA A 1 90 ? -6.592 9.441 -2.279 1.00 95.50 90 ALA A C 1
ATOM 727 O O . ALA A 1 90 ? -6.808 10.046 -3.330 1.00 95.50 90 ALA A O 1
ATOM 728 N N . MET A 1 91 ? -7.466 9.399 -1.277 1.00 92.62 91 MET A N 1
ATOM 729 C CA . MET A 1 91 ? -8.734 10.119 -1.278 1.00 92.62 91 MET A CA 1
ATOM 730 C C . MET A 1 91 ? -8.692 11.201 -0.190 1.00 92.62 91 MET A C 1
ATOM 732 O O . MET A 1 91 ? -8.229 10.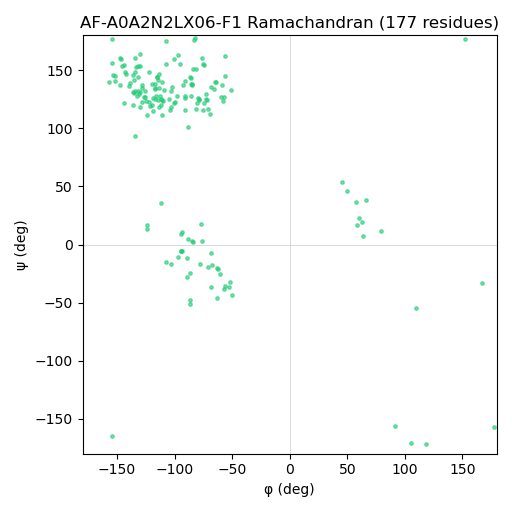930 0.924 1.00 92.62 91 MET A O 1
ATOM 736 N N . PRO A 1 92 ? -9.126 12.443 -0.481 1.00 88.94 92 PRO A N 1
ATOM 737 C CA . PRO A 1 92 ? -9.098 13.517 0.503 1.00 88.94 92 PRO A CA 1
ATOM 738 C C . PRO A 1 92 ? -9.876 13.154 1.769 1.00 88.94 92 PRO A C 1
ATOM 740 O O . PRO A 1 92 ? -11.055 12.825 1.701 1.00 88.94 92 PRO A O 1
ATOM 743 N N . ASN A 1 93 ? -9.227 13.290 2.927 1.00 87.94 93 ASN A N 1
ATOM 744 C CA . ASN A 1 93 ? -9.811 13.033 4.249 1.00 87.94 93 ASN A CA 1
ATOM 745 C C . ASN A 1 93 ? -10.321 11.597 4.479 1.00 87.94 93 ASN A C 1
ATOM 747 O O . ASN A 1 93 ? -11.144 11.387 5.368 1.00 87.94 93 ASN A O 1
ATOM 751 N N . GLU A 1 94 ? -9.827 10.607 3.733 1.00 92.75 94 GLU A N 1
ATOM 752 C CA . GLU A 1 94 ? -10.185 9.200 3.934 1.00 92.75 94 GLU A CA 1
ATOM 753 C C . GLU A 1 94 ? -8.986 8.390 4.426 1.00 92.75 94 GLU A C 1
ATOM 755 O O . GLU A 1 94 ? -7.916 8.400 3.821 1.00 92.75 94 GLU A O 1
ATOM 760 N N . SER A 1 95 ? -9.160 7.663 5.529 1.00 94.44 95 SER A N 1
ATOM 761 C CA . SER A 1 95 ? -8.127 6.770 6.058 1.00 94.44 95 SER A CA 1
ATOM 762 C C . SER A 1 95 ? -7.826 5.629 5.091 1.00 94.44 95 SER A C 1
ATOM 764 O O . SER A 1 95 ? -8.741 5.016 4.544 1.00 94.44 95 SER A O 1
ATOM 766 N N . VAL A 1 96 ? -6.548 5.274 4.952 1.00 96.25 96 VAL A N 1
ATOM 767 C CA . VAL A 1 96 ? -6.098 4.256 3.995 1.00 96.25 96 VAL A CA 1
ATOM 768 C C . VAL A 1 96 ? -5.267 3.196 4.707 1.00 96.25 96 VAL A C 1
ATOM 770 O O . VAL A 1 96 ? -4.276 3.506 5.371 1.00 96.25 96 VAL A O 1
ATOM 773 N N . TYR A 1 97 ? -5.627 1.923 4.542 1.00 97.31 97 TYR A N 1
ATOM 774 C CA . TYR A 1 97 ? -4.745 0.817 4.911 1.00 97.31 97 TYR A CA 1
ATOM 775 C C . TYR A 1 97 ? -3.583 0.756 3.922 1.00 97.31 97 TYR A C 1
ATOM 777 O O . TYR A 1 97 ? -3.810 0.505 2.754 1.00 97.31 97 TYR A O 1
ATOM 785 N N . LEU A 1 98 ? -2.340 0.965 4.341 1.00 96.69 98 LEU A N 1
ATOM 786 C CA . LEU A 1 98 ? -1.203 1.123 3.423 1.00 96.69 98 LEU A CA 1
ATOM 787 C C . LEU A 1 98 ? -0.427 -0.170 3.150 1.00 96.69 98 LEU A C 1
ATOM 789 O O . LEU A 1 98 ? 0.473 -0.180 2.310 1.00 96.69 98 LEU A O 1
ATOM 793 N N . GLY A 1 99 ? -0.769 -1.259 3.837 1.00 95.50 99 GLY A N 1
ATOM 794 C CA . GLY A 1 99 ? -0.081 -2.543 3.734 1.00 95.50 99 GLY A CA 1
ATOM 795 C C . GLY A 1 99 ? 0.546 -2.995 5.048 1.00 95.50 99 GLY A C 1
ATOM 796 O O . GLY A 1 99 ? 0.349 -2.393 6.106 1.00 95.50 99 GLY A O 1
ATOM 797 N N . SER A 1 100 ? 1.329 -4.066 4.971 1.00 95.19 100 SER A N 1
ATOM 798 C CA . SER A 1 100 ? 2.040 -4.642 6.109 1.00 95.19 100 SER A CA 1
ATOM 799 C C . SER A 1 100 ? 3.288 -5.415 5.678 1.00 95.19 100 SER A C 1
ATOM 801 O O . SER A 1 100 ? 3.556 -5.582 4.489 1.00 95.19 100 SER A O 1
ATOM 803 N N . ASP A 1 101 ? 4.036 -5.919 6.651 1.00 94.38 101 ASP A N 1
ATOM 804 C CA . ASP A 1 101 ? 5.081 -6.933 6.457 1.00 94.38 101 ASP A CA 1
ATOM 805 C C . ASP A 1 101 ? 4.560 -8.377 6.664 1.00 94.38 101 ASP A C 1
ATOM 807 O O . ASP A 1 101 ? 5.335 -9.334 6.707 1.00 94.38 101 ASP A O 1
ATOM 811 N N . LEU A 1 102 ? 3.238 -8.568 6.762 1.00 93.81 102 LEU A N 1
ATOM 812 C CA . LEU A 1 102 ? 2.617 -9.857 7.084 1.00 93.81 102 LEU A CA 1
ATOM 813 C C . LEU A 1 102 ? 2.326 -10.719 5.849 1.00 93.81 102 LEU A C 1
ATOM 815 O O . LEU A 1 102 ? 2.270 -11.951 5.959 1.00 93.81 102 LEU A O 1
ATOM 819 N N . HIS A 1 103 ? 2.099 -10.100 4.688 1.00 89.81 103 HIS A N 1
ATOM 820 C CA . HIS A 1 103 ? 1.802 -10.801 3.439 1.00 89.81 103 HIS A CA 1
ATOM 821 C C . HIS A 1 103 ? 2.257 -10.013 2.205 1.00 89.81 103 HIS A C 1
ATOM 823 O O . HIS A 1 103 ? 2.117 -8.792 2.146 1.00 89.81 103 HIS A O 1
ATOM 829 N N . ILE A 1 104 ? 2.718 -10.725 1.168 1.00 82.69 104 ILE A N 1
ATOM 830 C CA . ILE A 1 104 ? 3.229 -10.117 -0.073 1.00 82.69 104 ILE A CA 1
ATOM 831 C C . ILE A 1 104 ? 2.138 -9.416 -0.917 1.00 82.69 104 ILE A C 1
ATOM 833 O O . ILE A 1 104 ? 2.411 -8.774 -1.915 1.00 82.69 104 ILE A O 1
ATOM 837 N N . SER A 1 105 ? 0.866 -9.540 -0.558 1.00 86.88 105 SER A N 1
ATOM 838 C CA . SER A 1 105 ? -0.206 -8.781 -1.219 1.00 86.88 105 SER A CA 1
ATOM 839 C C . SER A 1 105 ? -0.464 -7.431 -0.553 1.00 86.88 105 SER A C 1
ATOM 841 O O . SER A 1 105 ? -1.244 -6.647 -1.089 1.00 86.88 105 SER A O 1
ATOM 843 N N . GLN A 1 106 ? 0.114 -7.209 0.637 1.00 89.94 106 GLN A N 1
ATOM 844 C CA . GLN A 1 106 ? -0.049 -6.012 1.462 1.00 89.94 106 GLN A CA 1
ATOM 845 C C . GLN A 1 106 ? -1.503 -5.551 1.577 1.00 89.94 106 GLN A C 1
ATOM 847 O O . GLN A 1 106 ? -1.782 -4.408 1.248 1.00 89.94 106 GLN A O 1
ATOM 852 N N . GLY A 1 107 ? -2.446 -6.401 1.988 1.00 91.94 107 GLY A N 1
ATOM 853 C CA . GLY A 1 107 ? -3.868 -6.031 2.049 1.00 91.94 107 GLY A CA 1
ATOM 854 C C . GLY A 1 107 ? -4.826 -7.200 2.240 1.00 91.94 107 GLY A C 1
ATOM 855 O O . GLY A 1 107 ? -5.824 -7.050 2.933 1.00 91.94 107 GLY A O 1
ATOM 856 N N . VAL A 1 108 ? -4.5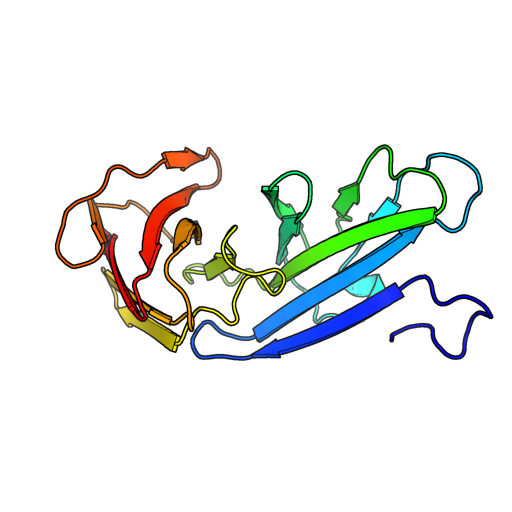13 -8.377 1.689 1.00 93.38 108 VAL A N 1
ATOM 857 C CA . VAL A 1 108 ? -5.379 -9.571 1.763 1.00 93.38 108 VAL A CA 1
ATOM 858 C C . VAL A 1 108 ? -5.593 -10.070 3.198 1.00 93.38 108 VAL A C 1
ATOM 860 O O . VAL A 1 108 ? -6.552 -10.782 3.476 1.00 93.38 108 VAL A O 1
ATOM 863 N N . GLU A 1 109 ? -4.705 -9.694 4.114 1.00 95.19 109 GLU A N 1
ATOM 864 C CA . GLU A 1 109 ? -4.819 -9.933 5.545 1.00 95.19 109 GLU A CA 1
ATOM 865 C C . GLU A 1 109 ? -5.962 -9.145 6.203 1.00 95.19 109 GLU A C 1
ATOM 867 O O . GLU A 1 109 ? -6.360 -9.508 7.307 1.00 95.19 109 GLU A O 1
ATOM 872 N N . VAL A 1 110 ? -6.499 -8.096 5.572 1.00 97.31 110 VAL A N 1
ATOM 873 C CA . VAL A 1 110 ? -7.620 -7.310 6.107 1.00 97.31 110 VAL A CA 1
ATOM 874 C C . VAL A 1 110 ? -8.936 -8.026 5.810 1.00 97.31 110 VAL A C 1
ATOM 876 O O . VAL A 1 110 ? -9.309 -8.217 4.655 1.00 97.31 110 VAL A O 1
ATOM 879 N N . ALA A 1 111 ? -9.629 -8.428 6.874 1.00 96.88 111 ALA A N 1
ATOM 880 C CA . ALA A 1 111 ? -10.876 -9.189 6.828 1.00 96.88 111 ALA A CA 1
ATOM 881 C C . ALA A 1 111 ? -12.126 -8.378 7.202 1.00 96.88 111 ALA A C 1
ATOM 883 O O . ALA A 1 111 ? -13.226 -8.875 7.004 1.00 96.88 111 ALA A O 1
ATOM 884 N N . ASP A 1 112 ? -11.951 -7.205 7.810 1.00 97.88 112 ASP A N 1
ATOM 885 C CA . ASP A 1 112 ? -13.007 -6.224 8.087 1.00 97.88 112 ASP A CA 1
ATOM 886 C C . ASP A 1 112 ? -12.334 -4.857 8.233 1.00 97.88 112 ASP A C 1
ATOM 888 O O . ASP A 1 112 ? -11.256 -4.765 8.833 1.00 97.88 112 ASP A O 1
ATOM 892 N N . TRP A 1 113 ? -12.960 -3.813 7.700 1.00 97.62 113 TRP A N 1
ATOM 893 C CA . TRP A 1 113 ? -12.486 -2.432 7.778 1.00 97.62 113 TRP A CA 1
ATOM 894 C C . TRP A 1 113 ? -13.679 -1.488 7.906 1.00 97.62 113 TRP A C 1
ATOM 896 O O . TRP A 1 113 ? -14.573 -1.469 7.062 1.00 97.62 113 TRP A O 1
ATOM 906 N N . LYS A 1 114 ? -13.705 -0.711 8.987 1.00 97.12 114 LYS A N 1
ATOM 907 C CA . LYS A 1 114 ? -14.773 0.236 9.306 1.00 97.12 114 LYS A CA 1
ATOM 908 C C . LYS A 1 114 ? -14.169 1.549 9.762 1.00 97.12 114 LYS A C 1
ATOM 910 O O . LYS A 1 114 ? -13.307 1.565 10.639 1.00 97.12 114 LYS A O 1
ATOM 915 N N . VAL A 1 115 ? -14.649 2.636 9.174 1.00 94.50 115 VAL A N 1
ATOM 916 C CA . VAL A 1 115 ? -14.252 3.999 9.517 1.00 94.50 115 VAL A CA 1
ATOM 917 C C . VAL A 1 115 ? -15.495 4.738 9.988 1.00 94.50 115 VAL A C 1
ATOM 919 O O . VAL A 1 115 ? -16.461 4.868 9.240 1.00 94.50 115 VAL A O 1
ATOM 922 N N . ASP A 1 116 ? -15.447 5.205 11.228 1.00 91.56 116 ASP A N 1
ATOM 923 C CA . ASP A 1 116 ? -16.398 6.132 11.829 1.00 91.56 116 ASP A CA 1
ATOM 924 C C . ASP A 1 116 ? -15.725 7.512 11.983 1.00 91.56 116 ASP A C 1
ATOM 926 O O . ASP A 1 116 ? -14.529 7.667 11.733 1.00 91.56 116 ASP A O 1
ATOM 930 N N . LEU A 1 117 ? -16.476 8.527 12.428 1.00 86.81 117 LEU A N 1
ATOM 931 C CA . LEU A 1 117 ? -15.983 9.910 12.571 1.00 86.81 117 LEU A CA 1
ATOM 932 C C . LEU A 1 117 ? -14.659 10.016 13.349 1.00 86.81 117 LEU A C 1
ATOM 934 O O . LEU A 1 117 ? -13.763 10.743 12.934 1.00 86.81 117 LEU A O 1
ATOM 938 N N . ASN A 1 118 ? -14.536 9.274 14.454 1.00 91.69 118 ASN A N 1
ATOM 939 C CA . ASN A 1 118 ? -13.405 9.376 15.382 1.00 91.69 118 ASN A CA 1
ATOM 940 C C . ASN A 1 118 ? -12.701 8.029 15.597 1.00 91.69 118 ASN A C 1
ATOM 942 O O . ASN A 1 118 ? -11.948 7.867 16.557 1.00 91.69 118 ASN A O 1
ATOM 946 N N . GLU A 1 119 ? -12.972 7.026 14.763 1.00 95.19 119 GLU A N 1
ATOM 947 C CA . GLU A 1 119 ? -12.449 5.683 14.996 1.00 95.19 119 GLU A CA 1
ATOM 948 C C . GLU A 1 119 ? -12.275 4.897 13.698 1.00 95.19 119 GLU A C 1
ATOM 950 O O . GLU A 1 119 ? -13.124 4.929 12.812 1.00 95.19 119 GLU A O 1
ATOM 955 N N . ILE A 1 120 ? -11.186 4.139 13.613 1.00 96.75 120 ILE A N 1
ATOM 956 C CA . ILE A 1 120 ? -10.998 3.096 12.606 1.00 96.75 120 ILE A CA 1
ATOM 957 C C . ILE A 1 120 ? -10.953 1.765 13.334 1.00 96.75 120 ILE A C 1
ATOM 959 O O . ILE A 1 120 ? -10.113 1.556 14.212 1.00 96.75 120 ILE A O 1
ATOM 963 N N . LYS A 1 121 ? -11.825 0.844 12.936 1.00 98.19 121 LYS A N 1
ATOM 964 C CA . LYS A 1 121 ? -11.818 -0.545 13.384 1.00 98.19 121 LYS A CA 1
ATOM 965 C C . LYS A 1 121 ? -11.433 -1.430 12.215 1.00 98.19 121 LYS A C 1
ATOM 967 O O . LYS A 1 121 ? -12.088 -1.403 11.177 1.00 98.19 121 LYS A O 1
ATOM 972 N N . LEU A 1 122 ? -10.410 -2.255 12.395 1.00 98.12 122 LEU A N 1
ATOM 973 C CA . LEU A 1 122 ? -10.081 -3.288 11.422 1.00 98.12 122 LEU A CA 1
ATOM 974 C C . LEU A 1 122 ? -9.822 -4.638 12.079 1.00 98.12 122 LEU A C 1
ATOM 976 O O . LEU A 1 122 ? -9.376 -4.732 13.227 1.00 98.12 122 LEU A O 1
ATOM 980 N N . THR A 1 123 ? -10.077 -5.693 11.318 1.00 98.44 123 THR A N 1
ATOM 981 C CA . THR A 1 123 ? -9.737 -7.062 11.697 1.00 98.44 123 THR A CA 1
ATOM 982 C C . THR A 1 123 ? -8.739 -7.623 10.701 1.00 98.44 123 THR A C 1
ATOM 984 O O . THR A 1 123 ? -8.997 -7.657 9.502 1.00 98.44 123 THR A O 1
ATOM 987 N N . LEU A 1 124 ? -7.606 -8.100 11.207 1.00 98.06 124 LEU A N 1
ATOM 988 C CA . LEU A 1 124 ? -6.649 -8.884 10.441 1.00 98.06 124 LEU A CA 1
ATOM 989 C C . LEU A 1 124 ? -6.978 -10.367 10.584 1.00 98.06 124 LEU A C 1
ATOM 991 O O . LEU A 1 124 ? -7.295 -10.819 11.686 1.00 98.06 124 LEU A O 1
ATOM 995 N N . ARG A 1 125 ? -6.846 -11.135 9.503 1.00 97.38 125 ARG A N 1
ATOM 996 C CA . ARG A 1 125 ? -7.004 -12.590 9.493 1.00 97.38 125 ARG A CA 1
ATOM 997 C C . ARG A 1 125 ? -5.903 -13.247 8.673 1.00 97.38 125 ARG A C 1
ATOM 999 O O . ARG A 1 125 ? -5.799 -13.041 7.470 1.00 97.38 125 ARG A O 1
ATOM 1006 N N . LEU A 1 126 ? -5.127 -14.112 9.319 1.00 95.38 126 LEU A N 1
ATOM 1007 C CA . LEU A 1 126 ? -4.073 -14.904 8.678 1.00 95.38 126 LEU A CA 1
ATOM 1008 C C . LEU A 1 126 ? -4.144 -16.353 9.179 1.00 95.38 126 LEU A C 1
ATOM 1010 O O . LEU A 1 126 ? -4.365 -16.570 10.370 1.00 95.38 126 LEU A O 1
ATOM 1014 N N . PRO A 1 127 ? -3.909 -17.369 8.327 1.00 94.12 127 PRO A N 1
ATOM 1015 C CA . PRO A 1 127 ? -4.009 -18.785 8.706 1.00 94.12 127 PRO A CA 1
ATOM 1016 C C . PRO A 1 127 ? -2.804 -19.285 9.528 1.00 94.12 127 PRO A C 1
ATOM 1018 O O . PRO A 1 127 ? -2.547 -20.484 9.603 1.00 94.12 127 PRO A O 1
ATOM 1021 N N . ARG A 1 128 ? -2.022 -18.372 10.111 1.00 94.00 128 ARG A N 1
ATOM 1022 C CA . ARG A 1 128 ? -0.771 -18.645 10.823 1.00 94.00 128 ARG A CA 1
ATOM 1023 C C . ARG A 1 128 ? -0.590 -17.668 11.978 1.00 94.00 128 ARG A C 1
ATOM 1025 O O . ARG A 1 128 ? -1.165 -16.582 11.965 1.00 94.00 128 ARG A O 1
ATOM 1032 N N . LYS A 1 129 ? 0.249 -18.048 12.944 1.00 96.12 129 LYS A N 1
ATOM 1033 C CA . LYS A 1 129 ? 0.748 -17.120 13.962 1.00 96.12 129 LYS A CA 1
ATOM 1034 C C . LYS A 1 129 ? 1.884 -16.291 13.375 1.00 96.12 129 LYS A C 1
ATOM 1036 O O . LYS A 1 129 ? 2.823 -16.867 12.827 1.00 96.12 129 LYS A O 1
ATOM 1041 N N . VAL A 1 130 ? 1.788 -14.970 13.458 1.00 96.25 130 VAL A N 1
ATOM 1042 C CA . VAL A 1 130 ? 2.817 -14.056 12.949 1.00 96.25 130 VAL A CA 1
ATOM 1043 C C . VAL A 1 130 ? 2.793 -12.739 13.714 1.00 96.25 130 VAL A C 1
ATOM 1045 O O . VAL A 1 130 ? 1.732 -12.272 14.125 1.00 96.25 130 VAL A O 1
ATOM 1048 N N . GLU A 1 131 ? 3.968 -12.153 13.891 1.00 97.12 131 GLU A N 1
ATOM 1049 C CA . GLU A 1 131 ? 4.153 -10.804 14.414 1.00 97.12 131 GLU A CA 1
ATOM 1050 C C . GLU A 1 131 ? 4.724 -9.921 13.311 1.00 97.12 131 GLU A C 1
ATOM 1052 O O . GLU A 1 131 ? 5.480 -10.394 12.461 1.00 97.12 131 GLU A O 1
ATOM 1057 N N . GLY A 1 132 ? 4.347 -8.651 13.325 1.00 95.94 132 GLY A N 1
ATOM 1058 C CA . GLY A 1 132 ? 4.780 -7.697 12.319 1.00 95.94 132 GLY A CA 1
ATOM 1059 C C . GLY A 1 132 ? 4.146 -6.336 12.533 1.00 95.94 132 GLY A C 1
ATOM 1060 O O . GLY A 1 132 ? 3.733 -5.985 13.645 1.00 95.94 132 GLY A O 1
ATOM 1061 N N . ARG A 1 133 ? 4.079 -5.547 11.469 1.00 96.81 133 ARG A N 1
ATOM 1062 C CA . ARG A 1 133 ? 3.575 -4.179 11.492 1.00 96.81 133 ARG A CA 1
ATOM 1063 C C . ARG A 1 133 ? 2.632 -3.946 10.328 1.00 96.81 133 ARG A C 1
ATOM 1065 O O . ARG A 1 133 ? 2.959 -4.220 9.177 1.00 96.81 133 ARG A O 1
ATOM 1072 N N . ILE A 1 134 ? 1.479 -3.361 10.630 1.00 97.44 134 ILE A N 1
ATOM 1073 C CA . ILE A 1 134 ? 0.619 -2.763 9.608 1.00 97.44 134 ILE A CA 1
ATOM 1074 C C . ILE A 1 134 ? 0.903 -1.270 9.509 1.00 97.44 134 ILE A C 1
ATOM 1076 O O . ILE A 1 134 ? 1.360 -0.644 10.472 1.00 97.44 134 ILE A O 1
ATOM 1080 N N . LYS A 1 135 ? 0.609 -0.702 8.347 1.00 97.38 135 LYS A N 1
ATOM 1081 C CA . LYS A 1 135 ? 0.683 0.729 8.096 1.00 97.38 135 LYS A CA 1
ATOM 1082 C C . LYS A 1 135 ? -0.694 1.265 7.761 1.00 97.38 135 LYS A C 1
ATOM 1084 O O . LYS A 1 135 ? -1.404 0.677 6.950 1.00 97.38 135 LYS A O 1
ATOM 1089 N N . VAL A 1 136 ? -1.054 2.383 8.366 1.00 97.19 136 VAL A N 1
ATOM 1090 C CA . VAL A 1 136 ? -2.328 3.059 8.131 1.00 97.19 136 VAL A CA 1
ATOM 1091 C C . VAL A 1 136 ? -2.060 4.549 8.015 1.00 97.19 136 VAL A C 1
ATOM 1093 O O . VAL A 1 136 ? -1.373 5.117 8.860 1.00 97.19 136 VAL A O 1
ATOM 1096 N N . TRP A 1 137 ? -2.593 5.182 6.981 1.00 96.00 137 TRP A N 1
ATOM 1097 C CA . TRP A 1 137 ? -2.686 6.634 6.927 1.00 96.00 137 TRP A CA 1
ATOM 1098 C C . TRP A 1 137 ? -4.038 7.061 7.486 1.00 96.00 137 TRP A C 1
ATOM 1100 O O . TRP A 1 137 ? -5.053 6.432 7.177 1.00 96.00 137 TRP A O 1
ATOM 1110 N N . VAL A 1 138 ? -4.055 8.112 8.304 1.00 92.38 138 VAL A N 1
ATOM 1111 C CA . VAL A 1 138 ? -5.289 8.664 8.870 1.00 92.38 138 VAL A CA 1
ATOM 1112 C C . VAL A 1 138 ? -5.327 10.179 8.703 1.00 92.38 138 VAL A C 1
ATOM 1114 O O . VAL A 1 138 ? -4.289 10.832 8.842 1.00 92.38 138 VAL A O 1
ATOM 1117 N N . PRO A 1 139 ? -6.510 10.761 8.461 1.00 87.38 139 PRO A N 1
ATOM 1118 C CA . PRO A 1 139 ? -6.683 12.196 8.517 1.00 87.38 139 PRO A CA 1
ATOM 1119 C C . PRO A 1 139 ? -6.702 12.649 9.985 1.00 87.38 139 PRO A C 1
ATOM 1121 O O . PRO A 1 139 ? -7.534 12.223 10.781 1.00 87.38 139 PRO A O 1
ATOM 1124 N N . GLY A 1 140 ? -5.789 13.545 10.353 1.00 86.69 140 GLY A N 1
ATOM 1125 C CA . GLY A 1 140 ? -5.804 14.199 11.662 1.00 86.69 140 GLY A CA 1
ATOM 1126 C C . GLY A 1 140 ? -4.998 13.492 12.754 1.00 86.69 140 GLY A C 1
ATOM 1127 O O . GLY A 1 140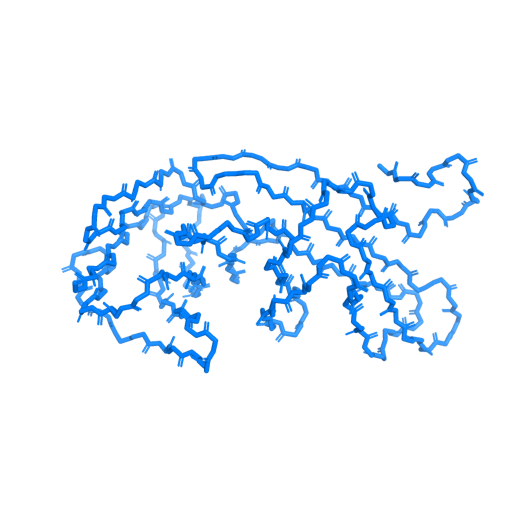 ? -3.999 12.821 12.501 1.00 86.69 140 GLY A O 1
ATOM 1128 N N . VAL A 1 141 ? -5.373 13.747 14.011 1.00 89.94 141 VAL A N 1
ATOM 1129 C CA . VAL A 1 141 ? -4.560 13.393 15.182 1.00 89.94 141 VAL A CA 1
ATOM 1130 C C . VAL A 1 141 ? -5.065 12.105 15.814 1.00 89.94 141 VAL A C 1
ATOM 1132 O O . VAL A 1 141 ? -6.196 12.038 16.290 1.00 89.94 141 VAL A O 1
ATOM 1135 N N . VAL A 1 142 ? -4.184 11.112 15.916 1.00 94.19 142 VAL A N 1
ATOM 1136 C CA . VAL A 1 142 ? -4.456 9.885 16.671 1.00 94.19 142 VAL A CA 1
ATOM 1137 C C . VAL A 1 142 ? -4.411 10.157 18.169 1.00 94.19 142 VAL A C 1
ATOM 1139 O O . VAL A 1 142 ? -3.447 10.721 18.691 1.00 94.19 142 VAL A O 1
ATOM 1142 N N . HIS A 1 143 ? -5.458 9.731 18.866 1.00 94.25 143 HIS A N 1
ATOM 1143 C CA . HIS A 1 143 ? -5.538 9.740 20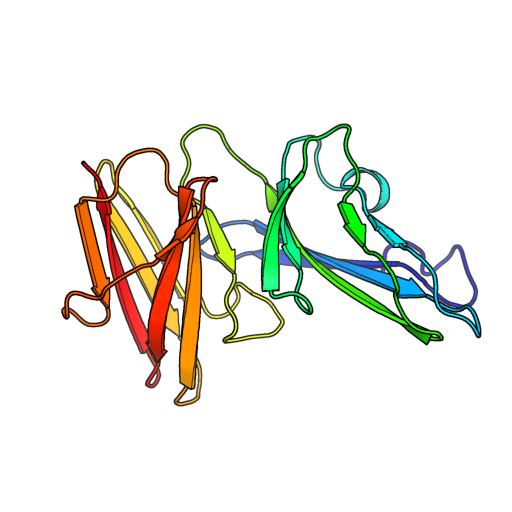.317 1.00 94.25 143 HIS A CA 1
ATOM 1144 C C . HIS A 1 143 ? -4.942 8.470 20.929 1.00 94.25 143 HIS A C 1
ATOM 1146 O O . HIS A 1 143 ? -4.112 8.565 21.834 1.00 94.25 143 HIS A O 1
ATOM 1152 N N . SER A 1 144 ? -5.356 7.293 20.454 1.00 96.69 144 SER A N 1
ATOM 1153 C CA . SER A 1 144 ? -4.876 6.011 20.972 1.00 96.69 144 SER A CA 1
ATOM 1154 C C . SER A 1 144 ? -4.971 4.904 19.922 1.00 96.69 144 SER A C 1
ATOM 1156 O O . SER A 1 144 ? -5.769 4.984 18.988 1.00 96.69 144 SER A O 1
ATOM 1158 N N . VAL A 1 145 ? -4.149 3.863 20.070 1.00 98.19 145 VAL A N 1
ATOM 1159 C CA . VAL A 1 145 ? -4.232 2.652 19.246 1.00 98.19 145 VAL A CA 1
ATOM 1160 C C . VAL A 1 145 ? -4.248 1.428 20.146 1.00 98.19 145 VAL A C 1
ATOM 1162 O O . VAL A 1 145 ? -3.417 1.290 21.049 1.00 98.19 145 VAL A O 1
ATOM 1165 N N . LYS A 1 146 ? -5.197 0.527 19.894 1.00 98.44 146 LYS A N 1
ATOM 1166 C CA . LYS A 1 146 ? -5.343 -0.746 20.601 1.00 98.44 146 LYS A CA 1
ATOM 1167 C C . LYS A 1 146 ? -5.228 -1.903 19.623 1.00 98.44 146 LYS A C 1
ATOM 1169 O O . LYS A 1 146 ? -5.823 -1.869 18.550 1.00 98.44 146 LYS A O 1
ATOM 1174 N N . VAL A 1 147 ? -4.521 -2.951 20.029 1.00 98.38 147 VAL A N 1
ATOM 1175 C CA . VAL A 1 147 ? -4.470 -4.241 19.338 1.00 98.38 147 VAL A CA 1
ATOM 1176 C C . VAL A 1 147 ? -4.919 -5.308 20.322 1.00 98.38 147 VAL A C 1
ATOM 1178 O O . VAL A 1 147 ? -4.365 -5.418 21.412 1.00 98.38 147 VAL A O 1
ATOM 1181 N N . ASN A 1 148 ? -5.957 -6.067 19.973 1.00 97.31 148 ASN A N 1
ATOM 1182 C CA . ASN A 1 148 ? -6.578 -7.069 20.846 1.00 97.31 148 ASN A CA 1
ATOM 1183 C C . ASN A 1 148 ? -6.912 -6.504 22.243 1.00 97.31 148 ASN A C 1
ATOM 1185 O O . ASN A 1 148 ? -6.608 -7.110 23.269 1.00 97.31 148 ASN A O 1
ATOM 1189 N N . ASN A 1 149 ? -7.520 -5.312 22.269 1.00 96.44 149 ASN A N 1
ATOM 1190 C CA . ASN A 1 149 ? -7.895 -4.547 23.468 1.00 96.44 149 ASN A CA 1
ATOM 1191 C C . ASN A 1 149 ? -6.726 -4.081 24.356 1.00 96.44 149 ASN A C 1
ATOM 1193 O O . ASN A 1 149 ? -6.965 -3.525 25.428 1.00 96.44 149 ASN A O 1
ATOM 1197 N N . GLN A 1 150 ? -5.477 -4.251 23.922 1.00 97.56 150 GLN A N 1
ATOM 1198 C CA . GLN A 1 150 ? -4.298 -3.737 24.614 1.00 97.56 150 GLN A CA 1
ATOM 1199 C C . GLN A 1 150 ? -3.778 -2.494 23.904 1.00 97.56 150 GLN A C 1
ATOM 1201 O O . GLN A 1 150 ? -3.628 -2.489 22.685 1.00 97.56 150 GLN A O 1
ATOM 1206 N N . MET A 1 151 ? -3.508 -1.433 24.663 1.00 97.88 151 MET A N 1
ATOM 1207 C CA . MET A 1 151 ? -2.905 -0.222 24.114 1.00 97.88 151 MET A CA 1
ATOM 1208 C C . MET A 1 151 ? -1.481 -0.519 23.641 1.00 97.88 151 MET A C 1
ATOM 1210 O O . MET A 1 151 ? -0.711 -1.154 24.363 1.00 97.88 151 MET A O 1
ATOM 1214 N N . VAL A 1 152 ? -1.136 -0.058 22.442 1.00 97.75 152 VAL A N 1
ATOM 1215 C CA . VAL A 1 152 ? 0.185 -0.272 21.845 1.00 97.75 152 VAL A CA 1
ATOM 1216 C C . VAL A 1 152 ? 0.858 1.052 21.521 1.00 97.75 152 VAL A C 1
ATOM 1218 O O . VAL A 1 152 ? 0.206 2.031 21.163 1.00 97.75 152 VAL A O 1
AT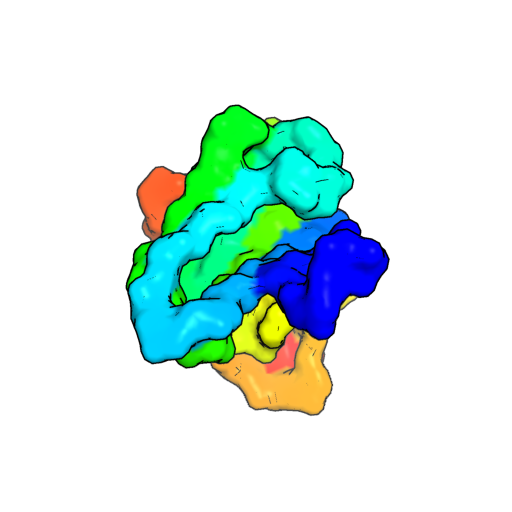OM 1221 N N . ASN A 1 153 ? 2.187 1.063 21.597 1.00 95.19 153 ASN A N 1
ATOM 1222 C CA . ASN A 1 153 ? 2.977 2.189 21.119 1.00 95.19 153 ASN A CA 1
ATOM 1223 C C . ASN A 1 153 ? 3.132 2.094 19.600 1.00 95.19 153 ASN A C 1
ATOM 1225 O O . ASN A 1 153 ? 3.661 1.109 19.074 1.00 95.19 153 ASN A O 1
ATOM 1229 N N . THR A 1 154 ? 2.687 3.131 18.899 1.00 94.50 154 THR A N 1
ATOM 1230 C CA . THR A 1 154 ? 2.830 3.260 17.448 1.00 94.50 154 THR A CA 1
ATOM 1231 C C . THR A 1 154 ? 3.982 4.187 17.096 1.00 94.50 154 THR A C 1
ATOM 1233 O O . THR A 1 154 ? 4.427 5.001 17.903 1.00 94.50 154 THR A O 1
ATOM 1236 N N . GLN A 1 155 ? 4.477 4.055 15.872 1.00 92.44 155 GLN A N 1
ATOM 1237 C CA . GLN A 1 155 ? 5.406 5.018 15.284 1.00 92.44 155 GLN A CA 1
ATOM 1238 C C . GLN A 1 155 ? 4.651 5.772 14.198 1.00 92.44 155 GLN A C 1
ATOM 1240 O O . GLN A 1 155 ? 3.993 5.129 13.386 1.00 92.44 155 GLN A O 1
ATOM 1245 N N . THR A 1 156 ? 4.748 7.096 14.172 1.00 91.44 156 THR A N 1
ATOM 1246 C CA . THR A 1 156 ? 4.161 7.920 13.110 1.00 91.44 156 THR A CA 1
ATOM 1247 C C . THR A 1 156 ? 5.290 8.619 12.373 1.00 91.44 156 THR A C 1
ATOM 1249 O O . THR A 1 156 ? 6.151 9.219 13.018 1.00 91.44 156 THR A O 1
ATOM 1252 N N . ASN A 1 157 ? 5.330 8.509 11.046 1.00 88.25 157 ASN A N 1
ATOM 1253 C CA . ASN A 1 157 ? 6.320 9.233 10.249 1.00 88.25 157 ASN A CA 1
ATOM 1254 C C . ASN A 1 157 ? 5.872 10.687 9.981 1.00 88.25 157 ASN A C 1
ATOM 1256 O O . ASN A 1 157 ? 4.787 11.102 10.386 1.00 88.25 157 ASN A O 1
ATOM 1260 N N . ALA A 1 158 ? 6.717 11.462 9.296 1.00 82.94 158 ALA A N 1
ATOM 1261 C CA . ALA A 1 158 ? 6.429 12.860 8.963 1.00 82.94 158 ALA A CA 1
ATOM 1262 C C . ALA A 1 158 ? 5.171 13.040 8.088 1.00 82.94 158 ALA A C 1
ATOM 1264 O O . ALA A 1 158 ? 4.520 14.076 8.175 1.00 82.94 158 ALA A O 1
ATOM 1265 N N . ASP A 1 159 ? 4.800 12.017 7.315 1.00 84.88 159 ASP A N 1
ATOM 1266 C CA . ASP A 1 159 ? 3.646 12.022 6.407 1.00 84.88 159 ASP A CA 1
ATOM 1267 C C . ASP A 1 159 ? 2.337 11.578 7.092 1.00 84.88 159 ASP A C 1
ATOM 1269 O O . ASP A 1 159 ? 1.304 11.417 6.440 1.00 84.88 159 ASP A O 1
ATOM 1273 N N . GLY A 1 160 ? 2.364 11.345 8.410 1.00 87.75 160 GLY A N 1
ATOM 1274 C CA . GLY A 1 160 ? 1.198 10.899 9.179 1.00 87.75 160 GLY A CA 1
ATOM 1275 C C . GLY A 1 160 ? 0.894 9.402 9.059 1.00 87.75 160 GLY A C 1
ATOM 1276 O O . GLY A 1 160 ? -0.161 8.950 9.502 1.00 87.75 160 GLY A O 1
ATOM 1277 N N . ILE A 1 161 ? 1.809 8.606 8.497 1.00 94.69 161 ILE A N 1
ATOM 1278 C CA . ILE A 1 161 ? 1.659 7.151 8.396 1.00 94.69 161 ILE A CA 1
ATOM 1279 C C . ILE A 1 161 ? 1.916 6.525 9.762 1.00 94.69 161 ILE A C 1
ATOM 1281 O O . ILE A 1 161 ? 3.036 6.550 10.280 1.00 94.69 161 ILE A O 1
ATOM 1285 N N . LEU A 1 162 ? 0.879 5.907 10.316 1.00 96.31 162 LEU A N 1
ATOM 1286 C CA . LEU A 1 162 ? 0.944 5.098 11.523 1.00 96.31 162 LEU A CA 1
ATOM 1287 C C . LEU A 1 162 ? 1.496 3.727 11.186 1.00 96.31 162 LEU A C 1
ATOM 1289 O O . LEU A 1 162 ? 0.932 2.992 10.381 1.00 96.31 162 LEU A O 1
ATOM 1293 N N . SER A 1 163 ? 2.552 3.339 11.877 1.00 96.88 163 SER A N 1
ATOM 1294 C CA . SER A 1 163 ? 3.056 1.981 11.909 1.00 96.88 163 SER A CA 1
ATOM 1295 C C . SER A 1 163 ? 2.656 1.335 13.235 1.00 96.88 163 SER A C 1
ATOM 1297 O O . SER A 1 163 ? 3.085 1.776 14.309 1.00 96.88 163 SER A O 1
ATOM 1299 N N . ILE A 1 164 ? 1.825 0.296 13.158 1.00 98.19 164 ILE A N 1
ATOM 1300 C CA . ILE A 1 164 ? 1.168 -0.342 14.304 1.00 98.19 164 ILE A CA 1
ATOM 1301 C C . ILE A 1 164 ? 1.717 -1.767 14.453 1.00 98.19 164 ILE A C 1
ATOM 1303 O O . ILE A 1 164 ? 1.556 -2.562 13.524 1.00 98.19 164 ILE A O 1
ATOM 1307 N N . PRO A 1 165 ? 2.362 -2.116 15.584 1.00 98.06 165 PRO A N 1
ATOM 1308 C CA . PRO A 1 165 ? 2.780 -3.491 15.836 1.00 98.06 165 PRO A CA 1
ATOM 1309 C C . PRO A 1 165 ? 1.558 -4.384 16.052 1.00 98.06 165 PRO A C 1
ATOM 1311 O O . PRO A 1 165 ? 0.648 -4.019 16.794 1.00 98.06 165 PRO A O 1
ATOM 1314 N N . VAL A 1 166 ? 1.548 -5.564 15.442 1.00 97.94 166 VAL A N 1
ATOM 1315 C CA . VAL A 1 166 ? 0.462 -6.537 15.579 1.00 97.94 166 VAL A CA 1
ATOM 1316 C C . VAL A 1 166 ? 1.007 -7.945 15.784 1.00 97.94 166 VAL A C 1
ATOM 1318 O O . VAL A 1 166 ? 2.025 -8.325 15.211 1.00 97.94 166 VAL A O 1
ATOM 1321 N N . ALA A 1 167 ? 0.282 -8.732 16.578 1.00 96.69 167 ALA A N 1
ATOM 1322 C CA . ALA A 1 167 ? 0.459 -10.173 16.699 1.00 96.69 167 ALA A CA 1
ATOM 1323 C C . ALA A 1 167 ? -0.847 -10.847 16.267 1.00 96.69 167 ALA A C 1
ATOM 1325 O O . ALA A 1 167 ? -1.893 -10.661 16.895 1.00 96.69 167 ALA A O 1
ATOM 1326 N N . VAL A 1 168 ? -0.800 -11.601 15.171 1.00 96.19 168 VAL A N 1
ATOM 1327 C CA . VAL A 1 168 ? -1.968 -12.257 14.575 1.00 96.19 168 VAL A CA 1
ATOM 1328 C C . VAL A 1 168 ? -1.924 -13.734 14.924 1.00 96.19 168 VAL A C 1
ATOM 1330 O O . VAL A 1 168 ? -0.991 -14.437 14.550 1.00 96.19 168 VAL A O 1
ATOM 1333 N N . GLY A 1 169 ? -2.937 -14.210 15.650 1.00 93.50 169 GLY A N 1
ATOM 1334 C CA . GLY A 1 169 ? -3.067 -15.600 16.103 1.00 93.50 169 GLY A CA 1
ATOM 1335 C C . GLY A 1 169 ? -4.209 -16.352 15.424 1.00 93.50 169 GLY A C 1
ATOM 1336 O O . GLY A 1 169 ? -4.908 -17.116 16.081 1.00 93.50 169 GLY A O 1
ATOM 1337 N N . GLY A 1 170 ? -4.450 -16.076 14.143 1.00 94.88 170 GLY A N 1
ATOM 1338 C CA . GLY A 1 170 ? -5.701 -16.378 13.442 1.00 94.88 170 GLY A CA 1
ATOM 1339 C C . GLY A 1 170 ? -6.461 -15.092 13.137 1.00 94.88 170 GLY A C 1
ATOM 1340 O O . GLY A 1 170 ? -6.717 -14.797 11.973 1.00 94.88 170 GLY A O 1
ATOM 1341 N N . PHE A 1 171 ? -6.714 -14.293 14.177 1.00 97.44 171 PHE A N 1
ATOM 1342 C CA . PHE A 1 171 ? -7.272 -12.947 14.073 1.00 97.44 171 PHE A CA 1
ATOM 1343 C C . PHE A 1 171 ? -6.474 -11.949 14.919 1.00 97.44 171 PHE A C 1
ATOM 1345 O O . PHE A 1 171 ? -5.845 -12.336 15.908 1.00 97.44 171 PHE A O 1
ATOM 1352 N N . ALA A 1 172 ? -6.508 -10.677 14.530 1.00 98.12 172 ALA A N 1
ATOM 1353 C CA . ALA A 1 172 ? -6.153 -9.554 15.390 1.00 98.12 172 ALA A CA 1
ATOM 1354 C C . ALA A 1 172 ? -7.126 -8.398 15.152 1.00 98.12 172 ALA A C 1
ATOM 1356 O O . ALA A 1 172 ? -7.435 -8.081 14.006 1.00 98.12 172 ALA A O 1
ATOM 1357 N N . HIS A 1 173 ? -7.586 -7.763 16.223 1.00 98.44 173 HIS A N 1
ATOM 1358 C CA . HIS A 1 173 ? -8.478 -6.608 16.146 1.00 98.44 173 HIS A CA 1
ATOM 1359 C C . HIS A 1 173 ? -7.691 -5.348 16.458 1.00 98.44 173 HIS A C 1
ATOM 1361 O O . HIS A 1 173 ? -7.051 -5.271 17.507 1.00 98.44 173 HIS A O 1
ATOM 1367 N N . VAL A 1 174 ? -7.737 -4.374 15.557 1.00 98.56 174 VAL A N 1
ATOM 1368 C CA . VAL A 1 174 ? -7.058 -3.092 15.722 1.00 98.56 174 VAL A CA 1
ATOM 1369 C C . VAL A 1 174 ? -8.102 -1.990 15.772 1.00 98.56 174 VAL A C 1
ATOM 1371 O O . VAL A 1 174 ? -9.019 -1.952 14.952 1.00 98.56 174 VAL A O 1
ATOM 1374 N N . VAL A 1 175 ? -7.942 -1.100 16.742 1.00 98.31 175 VAL A N 1
ATOM 1375 C CA . VAL A 1 175 ? -8.761 0.098 16.905 1.00 98.31 175 VAL A CA 1
ATOM 1376 C C . VAL A 1 175 ? -7.832 1.301 16.944 1.00 98.31 175 VAL A C 1
ATOM 1378 O O . VAL A 1 175 ? -6.921 1.341 17.772 1.00 98.31 175 VAL A O 1
ATOM 1381 N N . VAL A 1 176 ? -8.051 2.262 16.051 1.00 97.56 176 VAL A N 1
ATOM 1382 C CA . VAL A 1 176 ? -7.364 3.558 16.024 1.00 97.56 176 VAL A CA 1
ATOM 1383 C C . VAL A 1 176 ? -8.386 4.621 16.396 1.00 97.56 176 VAL A C 1
ATOM 1385 O O . VAL A 1 176 ? -9.313 4.874 15.635 1.00 97.56 176 VAL A O 1
ATOM 1388 N N . GLU A 1 177 ? -8.229 5.232 17.563 1.00 96.19 177 GLU A N 1
ATOM 1389 C CA . GLU A 1 177 ? -9.078 6.325 18.038 1.00 96.19 177 GLU A CA 1
ATOM 1390 C C . GLU A 1 177 ? -8.458 7.660 17.605 1.00 96.19 177 GLU A C 1
ATOM 1392 O O . GLU A 1 177 ? -7.279 7.920 17.865 1.00 96.19 177 GLU A O 1
ATOM 1397 N N . MET A 1 178 ? -9.246 8.508 16.953 1.00 92.19 178 MET A N 1
ATOM 1398 C CA . MET A 1 178 ? -8.872 9.833 16.448 1.00 92.19 178 MET A CA 1
ATOM 1399 C C . MET A 1 178 ? -9.525 10.925 17.310 1.00 92.19 178 MET A C 1
ATOM 1401 O O . MET A 1 178 ? -10.521 10.672 17.992 1.00 92.19 178 MET A O 1
ATOM 1405 N N . LYS A 1 179 ? -8.930 12.122 17.331 1.00 85.12 179 LYS A N 1
ATOM 1406 C CA . LYS A 1 179 ? -9.468 13.284 18.059 1.00 85.12 179 LYS A CA 1
ATOM 1407 C C . LYS A 1 179 ? -10.594 13.986 17.315 1.00 85.12 179 LYS A C 1
ATOM 1409 O O . LYS A 1 179 ? -10.437 14.177 16.093 1.00 85.12 179 LYS A O 1
#

Nearest PDB structures (foldseek):
  7xdi-assembly1_F  TM=8.147E-01  e=1.520E-02  Sulfolobus spindle-shaped virus
  8qqh-assembly1_BBB  TM=3.780E-01  e=4.121E-01  Desulfurococcus amyl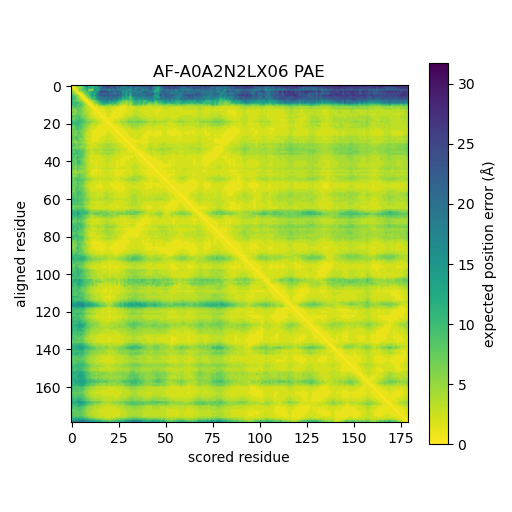olyticus
  8qqh-assembly1_AAA  TM=4.019E-01  e=1.734E+00  Desulfurococcus amylolyticus
  6ncw-assembly1_A  TM=2.757E-01  e=4.835E-01  Eisenbergiella tayi
  6ncx-assembly1_D  TM=2.664E-01  e=6.654E-01  Eisenbergiella tayi

Radius of gyration: 17.04 Å; Cα contacts (8 Å, |Δi|>4): 429; chains: 1; bounding box: 40×33×51 Å

Mean predicted aligned error: 4.34 Å

Foldseek 3Di:
DQCVPPDPDDQWDWDWDQDQLGIKIKIKGWQQDQFWDKDKDACVVSPHDAFKKFKAWLPVRDTDIAGRVGIDIDGGQGHRGMTIMMIDGDDPQDKHFRAWNPDSNRPPQWHHWDDDPFKIKTKGFDPAWDKTKTKMAGPAAWDFKDKQNHTDDWDADPRRITITIYTQPRMIMMMTGHD

pLDDT: mean 93.01, std 8.26, range [48.5, 98.56]

Sequence (179 aa):
MVDWFDSSMPSMLRLDQVNDSGEWHILSKFNWLDESSDLTLSAEEYKLPTGDYWVSDFWSGKTILVNSEDQLWLEGIGAHGCAVTAWRKAMPNESVYLGSDLHISQGVEVADWKVDLNEIKLTLRLPRKVEGRIKVWVPGVVHSVKVNNQMVNTQTNADGILSIPVAVGGFAHVVVEMK

Secondary structure (DSSP, 8-state):
--STTT-SS--EEEEEEEETTEEEEEEEEE--SSS-EEEEE-TTTTTPPSS-EEEEETTT--EEEE-TT--EEEEEE-TT-EEEEEEEE--TT--EEEEESS-TTSSTTEEEEEEETTEEEEEEEEEEEEEEEEEEE-SS-EEEEEETTEE---EE-TT-EEEEEEEEEEEEEEEEEE-